Protein AF-A0A9J6P9X3-F1 (afdb_monomer_lite)

Structure (mmCIF, N/CA/C/O backbone):
data_AF-A0A9J6P9X3-F1
#
_entry.id   AF-A0A9J6P9X3-F1
#
loop_
_atom_site.group_PDB
_atom_site.id
_atom_site.type_symbol
_atom_site.label_atom_id
_atom_site.label_alt_id
_atom_site.label_comp_id
_atom_site.label_asym_id
_atom_site.label_entity_id
_atom_site.label_seq_id
_atom_site.pdbx_PDB_ins_code
_atom_site.Cartn_x
_atom_site.Cartn_y
_atom_site.Cartn_z
_atom_site.occupancy
_atom_site.B_iso_or_equiv
_atom_site.auth_seq_id
_atom_site.auth_comp_id
_atom_site.auth_asym_id
_atom_site.auth_atom_id
_atom_site.pdbx_PDB_model_num
ATOM 1 N N . MET A 1 1 ? -24.976 -20.777 45.064 1.00 44.81 1 MET A N 1
ATOM 2 C CA . MET A 1 1 ? -25.462 -20.237 43.778 1.00 44.81 1 MET A CA 1
ATOM 3 C C . MET A 1 1 ? -25.032 -18.783 43.701 1.00 44.81 1 MET A C 1
ATOM 5 O O . MET A 1 1 ? -25.637 -17.939 44.344 1.00 44.81 1 MET A O 1
ATOM 9 N N . THR A 1 2 ? -23.909 -18.520 43.042 1.00 40.81 2 THR A N 1
ATOM 10 C CA . THR A 1 2 ? -23.343 -17.180 42.852 1.00 40.81 2 THR A CA 1
ATOM 11 C C . THR A 1 2 ? -24.065 -16.507 41.691 1.00 40.81 2 THR A C 1
ATOM 13 O O . THR A 1 2 ? -24.035 -16.995 40.565 1.00 40.81 2 THR A O 1
ATOM 16 N N . THR A 1 3 ? -24.764 -15.415 41.978 1.00 36.44 3 THR A N 1
ATOM 17 C CA . THR A 1 3 ? -25.382 -14.550 40.972 1.00 36.44 3 THR A CA 1
ATOM 18 C C . THR A 1 3 ? -24.292 -13.935 40.086 1.00 36.44 3 THR A C 1
ATOM 20 O O . THR A 1 3 ? -23.319 -13.396 40.622 1.00 36.44 3 THR A O 1
ATOM 23 N N . PRO A 1 4 ? -24.405 -14.002 38.746 1.00 43.16 4 PRO A N 1
ATOM 24 C CA . PRO A 1 4 ? -23.465 -13.321 37.867 1.00 43.16 4 PRO A CA 1
ATOM 25 C C . PRO A 1 4 ? -23.621 -11.808 38.050 1.00 43.16 4 PRO A C 1
ATOM 27 O O . PRO A 1 4 ? -24.697 -11.248 37.839 1.00 43.16 4 PRO A O 1
ATOM 30 N N . GLN A 1 5 ? -22.541 -11.161 38.487 1.00 33.22 5 GLN A N 1
ATOM 31 C CA . GLN A 1 5 ? -22.435 -9.707 38.557 1.00 33.22 5 GLN A CA 1
ATOM 32 C C . GLN A 1 5 ? -22.604 -9.123 37.142 1.00 33.22 5 GLN A C 1
ATOM 34 O O . GLN A 1 5 ? -21.926 -9.584 36.219 1.00 33.22 5 GLN A O 1
ATOM 39 N N . PRO A 1 6 ? -23.495 -8.137 36.938 1.00 37.97 6 PRO A N 1
ATOM 40 C CA . PRO A 1 6 ? -23.621 -7.464 35.656 1.00 37.97 6 PRO A CA 1
ATOM 41 C C . PRO A 1 6 ? -22.321 -6.714 35.348 1.00 37.97 6 PRO A C 1
ATOM 43 O O . PRO A 1 6 ? -21.825 -5.950 36.174 1.00 37.97 6 PRO A O 1
ATOM 46 N N . PHE A 1 7 ? -21.771 -6.938 34.153 1.00 36.31 7 PHE A N 1
ATOM 47 C CA . PHE A 1 7 ? -20.640 -6.169 33.639 1.00 36.31 7 PHE A CA 1
ATOM 48 C C . PHE A 1 7 ? -20.965 -4.669 33.733 1.00 36.31 7 PHE A C 1
ATOM 50 O O . PHE A 1 7 ? -21.983 -4.243 33.176 1.00 36.31 7 PHE A O 1
ATOM 57 N N . PRO A 1 8 ? -20.135 -3.851 34.404 1.00 39.75 8 PRO A N 1
ATOM 58 C CA . PRO A 1 8 ? -20.327 -2.415 34.405 1.00 39.75 8 PRO A CA 1
ATOM 59 C C . PRO A 1 8 ? -20.019 -1.901 32.996 1.00 39.75 8 PRO A C 1
ATOM 61 O O . PRO A 1 8 ? -18.866 -1.739 32.604 1.00 39.75 8 PRO A O 1
ATOM 64 N N . LEU A 1 9 ? -21.067 -1.655 32.209 1.00 36.31 9 LEU A N 1
ATOM 65 C CA . LEU A 1 9 ? -20.975 -0.820 31.018 1.00 36.31 9 LEU A CA 1
ATOM 66 C C . LEU A 1 9 ? -20.602 0.583 31.500 1.00 36.31 9 LEU A C 1
ATOM 68 O O . LEU A 1 9 ? -21.465 1.334 31.955 1.00 36.31 9 LEU A O 1
ATOM 72 N N . HIS A 1 10 ? -19.313 0.922 31.442 1.00 39.28 10 HIS A N 1
ATOM 73 C CA . HIS A 1 10 ? -18.841 2.279 31.683 1.00 39.28 10 HIS A CA 1
ATOM 74 C C . HIS A 1 10 ? -19.560 3.232 30.719 1.00 39.28 10 HIS A C 1
ATOM 76 O O . HIS A 1 10 ? -19.257 3.321 29.528 1.00 39.28 10 HIS A O 1
ATOM 82 N N . ALA A 1 11 ? -20.549 3.943 31.258 1.00 38.78 11 ALA A N 1
ATOM 83 C CA . ALA A 1 11 ? -21.233 5.053 30.622 1.00 38.78 11 ALA A CA 1
ATOM 84 C C . ALA A 1 11 ? -20.266 6.244 30.543 1.00 38.78 11 ALA A C 1
ATOM 86 O O . ALA A 1 11 ? -20.296 7.147 31.370 1.00 38.78 11 ALA A O 1
ATOM 87 N N . GLY A 1 12 ? -19.358 6.197 29.571 1.00 37.28 12 GLY A N 1
ATOM 88 C CA . GLY A 1 12 ? -18.387 7.261 29.316 1.00 37.28 12 GLY A CA 1
ATOM 89 C C . GLY A 1 12 ? -17.827 7.261 27.896 1.00 37.28 12 GLY A C 1
ATOM 90 O O . GLY A 1 12 ? -16.878 7.984 27.623 1.00 37.28 12 GLY A O 1
ATOM 91 N N . VAL A 1 13 ? -18.388 6.461 26.981 1.00 42.91 13 VAL A N 1
ATOM 92 C CA . VAL A 1 13 ? -18.065 6.586 25.556 1.00 42.91 13 VAL A CA 1
ATOM 93 C C . VAL A 1 13 ? -18.882 7.750 25.018 1.00 42.91 1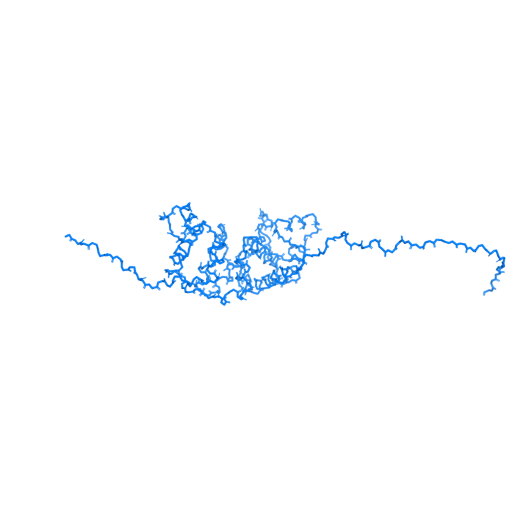3 VAL A C 1
ATOM 95 O O . VAL A 1 13 ? -20.076 7.617 24.734 1.00 42.91 13 VAL A O 1
ATOM 98 N N . ASP A 1 14 ? -18.233 8.906 24.989 1.00 40.81 14 ASP A N 1
ATOM 99 C CA . ASP A 1 14 ? -18.739 10.137 24.409 1.00 40.81 14 ASP A CA 1
ATOM 100 C C . ASP A 1 14 ? -19.323 9.847 23.016 1.00 40.81 14 ASP A C 1
ATOM 102 O O . ASP A 1 14 ? -18.678 9.245 22.154 1.00 40.81 14 ASP A O 1
ATOM 106 N N . ARG A 1 15 ? -20.605 10.170 22.818 1.00 42.34 15 ARG A N 1
ATOM 107 C CA . ARG A 1 15 ? -21.403 9.681 21.674 1.00 42.34 15 ARG A CA 1
ATOM 108 C C . ARG A 1 15 ? -21.086 10.410 20.360 1.00 42.34 15 ARG A C 1
ATOM 110 O O . ARG A 1 15 ? -21.746 10.142 19.358 1.00 42.34 15 ARG A O 1
ATOM 117 N N . SER A 1 16 ? -20.094 11.300 20.359 1.00 42.22 16 SER A N 1
ATOM 118 C CA . SER A 1 16 ? -19.783 12.222 19.260 1.00 42.22 16 SER A CA 1
ATOM 119 C C . SER A 1 16 ? -18.312 12.265 18.825 1.00 42.22 16 SER A C 1
ATOM 121 O O . SER A 1 16 ? -18.007 13.011 17.904 1.00 42.22 16 SER A O 1
ATOM 123 N N . SER A 1 17 ? -17.397 11.492 19.418 1.00 49.47 17 SER A N 1
ATOM 124 C CA . SER A 1 17 ? -15.944 11.663 19.202 1.00 49.47 17 SER A CA 1
ATOM 125 C C . SER A 1 17 ? -15.291 10.602 18.307 1.00 49.47 17 SER A C 1
ATOM 127 O O . SER A 1 17 ? -14.151 10.198 18.530 1.00 49.47 17 SER A O 1
ATOM 129 N N . GLY A 1 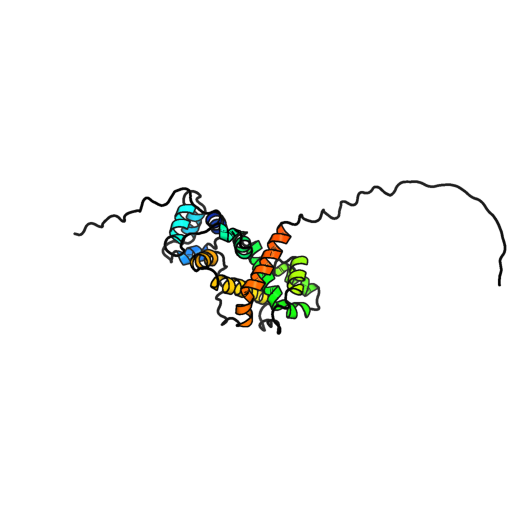18 ? -15.993 10.141 17.269 1.00 58.31 18 GLY A N 1
ATOM 130 C CA . GLY A 1 18 ? -15.299 9.458 16.178 1.00 58.31 18 GLY A CA 1
ATOM 131 C C . GLY A 1 18 ? -14.409 10.477 15.475 1.00 58.31 18 GLY A C 1
ATOM 132 O O . GLY A 1 18 ? -14.932 11.431 14.904 1.00 58.31 18 GLY A O 1
ATOM 133 N N . THR A 1 19 ? -13.090 10.305 15.551 1.00 72.44 19 THR A N 1
ATOM 134 C CA . THR A 1 19 ? -12.151 11.143 14.791 1.00 72.44 19 THR A CA 1
ATOM 135 C C . THR A 1 19 ? -12.453 11.018 13.292 1.00 72.44 19 THR A C 1
ATOM 137 O O . THR A 1 19 ? -12.980 9.990 12.847 1.00 72.44 19 THR A O 1
ATOM 140 N N . GLU A 1 20 ? -12.138 12.037 12.488 1.00 80.69 20 GLU A N 1
ATOM 141 C CA . GLU A 1 20 ? -12.264 11.933 11.024 1.00 80.69 20 GLU A CA 1
ATOM 142 C C . GLU A 1 20 ? -11.464 10.728 10.510 1.00 80.69 20 GLU A C 1
ATOM 144 O O . GLU A 1 20 ? -11.918 9.976 9.640 1.00 80.69 20 GLU A O 1
ATOM 149 N N . PHE A 1 21 ? -10.317 10.477 11.145 1.00 81.75 21 PHE A N 1
ATOM 150 C CA . PHE A 1 21 ? -9.513 9.285 10.932 1.00 81.75 21 PHE A CA 1
ATOM 151 C C . PHE A 1 21 ? -10.316 7.983 11.085 1.00 81.75 21 PHE A C 1
ATOM 153 O O . PHE A 1 21 ? -10.262 7.128 10.200 1.00 81.75 21 PHE A O 1
ATOM 160 N N . ASP A 1 22 ? -11.075 7.817 12.173 1.00 79.25 22 ASP A N 1
ATOM 161 C CA . ASP A 1 22 ? -11.861 6.601 12.420 1.00 79.25 22 ASP A CA 1
ATOM 162 C C . ASP A 1 22 ? -12.959 6.403 11.373 1.00 79.25 22 ASP A C 1
ATOM 164 O O . ASP A 1 22 ? -13.222 5.271 10.956 1.00 79.25 22 ASP A O 1
ATOM 168 N N . MET A 1 23 ? -13.581 7.497 10.928 1.00 79.12 23 MET A N 1
ATOM 169 C CA . MET A 1 23 ? -14.616 7.454 9.896 1.00 79.12 23 MET A CA 1
ATOM 170 C C . MET A 1 23 ? -14.040 7.027 8.542 1.00 79.12 23 MET A C 1
ATOM 172 O O . MET A 1 23 ? -14.551 6.080 7.942 1.00 79.12 23 MET A O 1
ATOM 176 N N . ARG A 1 24 ? -12.932 7.642 8.103 1.00 81.56 24 ARG A N 1
ATOM 177 C CA . ARG A 1 24 ? -12.249 7.265 6.850 1.00 81.56 24 ARG A CA 1
ATOM 178 C C . ARG A 1 24 ? -11.671 5.854 6.909 1.00 81.56 24 ARG A C 1
ATOM 180 O O . ARG A 1 24 ? -11.715 5.105 5.933 1.00 81.56 24 ARG A O 1
ATOM 187 N N . LEU A 1 25 ? -11.158 5.453 8.070 1.00 82.12 25 LEU A N 1
ATOM 188 C CA . LEU A 1 25 ? -10.699 4.089 8.291 1.00 82.12 25 LEU A CA 1
ATOM 189 C C . LEU A 1 25 ? -11.842 3.097 8.092 1.00 82.12 25 LEU A C 1
ATOM 191 O O . LEU A 1 25 ? -11.673 2.155 7.326 1.00 82.12 25 LEU A O 1
ATOM 195 N N . ALA A 1 26 ? -13.011 3.342 8.691 1.00 79.06 26 ALA A N 1
ATOM 196 C CA . ALA A 1 26 ? -14.186 2.473 8.593 1.00 79.06 26 ALA A CA 1
ATOM 197 C C . ALA A 1 26 ? -14.647 2.192 7.160 1.00 79.06 26 ALA A C 1
ATOM 199 O O . ALA A 1 26 ? -15.091 1.087 6.852 1.00 79.06 26 ALA A O 1
ATOM 200 N N . GLU A 1 27 ? -14.567 3.201 6.296 1.00 81.12 27 GLU A N 1
ATOM 201 C CA . GLU A 1 27 ? -14.965 3.112 4.888 1.00 81.12 27 GLU A CA 1
ATOM 202 C C . GLU A 1 27 ? -13.995 2.284 4.054 1.00 81.12 27 GLU A C 1
ATOM 204 O O . GLU A 1 27 ? -14.335 1.817 2.968 1.00 81.12 27 GLU A O 1
ATOM 209 N N . THR A 1 28 ? -12.790 2.085 4.574 1.00 79.44 28 THR A N 1
ATOM 210 C CA . THR A 1 28 ? -11.682 1.521 3.824 1.00 79.44 28 THR A CA 1
ATOM 211 C C . THR A 1 28 ? -11.122 0.234 4.425 1.00 79.44 28 THR A C 1
ATOM 213 O O . THR A 1 28 ? -10.141 -0.299 3.889 1.00 79.44 28 THR A O 1
ATOM 216 N N . LEU A 1 29 ? -11.763 -0.274 5.484 1.00 80.62 29 LEU A N 1
ATOM 217 C CA . LEU A 1 29 ? -11.438 -1.532 6.150 1.00 80.62 29 LEU A CA 1
ATOM 218 C C . LEU A 1 29 ? -11.535 -2.722 5.195 1.00 80.62 29 LEU A C 1
ATOM 220 O O . LEU A 1 29 ? -12.501 -2.868 4.443 1.00 80.62 29 LEU A O 1
ATOM 224 N N . ASP A 1 30 ? -10.567 -3.625 5.309 1.00 77.69 30 ASP A N 1
ATOM 225 C CA . ASP A 1 30 ? -10.685 -4.970 4.770 1.00 77.69 30 ASP A CA 1
ATOM 226 C C . ASP A 1 30 ? -11.544 -5.814 5.724 1.00 77.69 30 ASP A C 1
ATOM 228 O O . ASP A 1 30 ? -11.155 -6.116 6.857 1.00 77.69 30 ASP A O 1
ATOM 232 N N . LEU A 1 31 ? -12.743 -6.184 5.271 1.00 76.06 31 LEU A N 1
ATOM 233 C CA . LEU A 1 31 ? -13.706 -6.947 6.062 1.00 76.06 31 LEU A CA 1
ATOM 234 C C . LEU A 1 31 ? -13.128 -8.280 6.557 1.00 76.06 31 LEU A C 1
ATOM 236 O O . LEU A 1 31 ? -13.448 -8.703 7.671 1.00 76.06 31 LEU A O 1
ATOM 240 N N . ALA A 1 32 ? -12.279 -8.928 5.760 1.00 74.06 32 ALA A N 1
ATOM 241 C CA . ALA A 1 32 ? -11.686 -10.205 6.128 1.00 74.06 32 ALA A CA 1
ATOM 242 C C . ALA A 1 32 ? -10.719 -10.028 7.316 1.00 74.06 32 ALA A C 1
ATOM 244 O O . ALA A 1 32 ? -10.825 -10.734 8.322 1.00 74.06 32 ALA A O 1
ATOM 245 N N . ARG A 1 33 ? -9.921 -8.948 7.306 1.00 74.25 33 ARG A N 1
ATOM 246 C CA . ARG A 1 33 ? -9.060 -8.549 8.435 1.00 74.25 33 ARG A CA 1
ATOM 247 C C . ARG A 1 33 ? -9.841 -8.149 9.674 1.00 74.25 33 ARG A C 1
ATOM 249 O O . ARG A 1 33 ? -9.444 -8.521 10.776 1.00 74.25 33 ARG A O 1
ATOM 256 N N . VAL A 1 34 ? -10.934 -7.404 9.521 1.00 75.62 34 VAL A N 1
ATOM 257 C CA . VAL A 1 34 ? -11.786 -7.035 10.663 1.00 75.62 34 VAL A CA 1
ATOM 258 C C . VAL A 1 34 ? -12.390 -8.284 11.299 1.00 75.62 34 VAL A C 1
ATOM 260 O O . VAL A 1 34 ? -12.375 -8.423 12.521 1.00 75.62 34 VAL A O 1
ATOM 263 N N . THR A 1 35 ? -12.865 -9.218 10.475 1.00 74.00 35 THR A N 1
ATOM 264 C CA . THR A 1 35 ? -13.419 -10.496 10.938 1.00 74.00 35 THR A CA 1
ATOM 265 C C . THR A 1 35 ? -12.350 -11.325 11.653 1.00 74.00 35 THR A C 1
ATOM 267 O O . THR A 1 35 ? -12.591 -11.816 12.752 1.00 74.00 35 THR A O 1
ATOM 270 N N . ALA A 1 36 ? -11.136 -11.403 11.099 1.00 72.94 36 ALA A N 1
ATOM 271 C CA . ALA A 1 36 ? -10.007 -12.064 11.749 1.00 72.94 36 ALA A CA 1
ATOM 272 C C . ALA A 1 36 ? -9.615 -11.390 13.080 1.00 72.94 36 ALA A C 1
ATOM 274 O O . ALA A 1 36 ? -9.321 -12.075 14.060 1.00 72.94 36 ALA A O 1
ATOM 275 N N . ALA A 1 37 ? -9.640 -10.054 13.146 1.00 70.56 37 ALA A N 1
ATOM 276 C CA . ALA A 1 37 ? -9.288 -9.288 14.343 1.00 70.56 37 ALA A CA 1
ATOM 277 C C . ALA A 1 37 ? -10.297 -9.462 15.491 1.00 70.56 37 ALA A C 1
ATOM 279 O O . ALA A 1 37 ? -9.896 -9.472 16.657 1.00 70.56 37 ALA A O 1
ATOM 280 N N . LEU A 1 38 ? -11.583 -9.634 15.167 1.00 70.44 38 LEU A N 1
ATOM 281 C CA . LEU A 1 38 ? -12.652 -9.917 16.130 1.00 70.44 38 LEU A CA 1
ATOM 282 C C . LEU A 1 38 ? -12.615 -11.362 16.664 1.00 70.44 38 LEU A C 1
ATOM 284 O O . LEU A 1 38 ? -13.364 -11.698 17.582 1.00 70.44 38 LEU A O 1
ATOM 288 N N . GLY A 1 39 ? -11.726 -12.205 16.124 1.00 63.47 39 GLY A N 1
ATOM 289 C CA . GLY A 1 39 ? -11.721 -13.641 16.369 1.00 63.47 39 GLY A CA 1
ATOM 290 C C . GLY A 1 39 ? -12.942 -14.300 15.729 1.00 63.47 39 GLY A C 1
ATOM 291 O O . GLY A 1 39 ? -13.931 -13.646 15.410 1.00 63.47 39 GLY A O 1
ATOM 292 N N . SER A 1 40 ? -12.920 -15.619 15.563 1.00 63.06 40 SER A N 1
ATOM 293 C CA . SER A 1 40 ? -14.000 -16.427 14.963 1.00 63.06 40 SER A CA 1
ATOM 294 C C . SER A 1 40 ? -15.361 -16.364 15.693 1.00 63.06 40 SER A C 1
ATOM 296 O O . SER A 1 40 ? -16.230 -17.199 15.463 1.00 63.06 40 SER A O 1
ATOM 298 N N . HIS A 1 41 ? -15.548 -15.411 16.604 1.00 66.19 41 HIS A N 1
ATOM 299 C CA . HIS A 1 41 ? -16.741 -15.191 17.409 1.00 66.19 41 HIS A CA 1
ATOM 300 C C . HIS A 1 41 ? -17.897 -14.561 16.626 1.00 66.19 41 HIS A C 1
ATOM 302 O O . HIS A 1 41 ? -19.045 -14.694 17.046 1.00 66.19 41 HIS A O 1
ATOM 308 N N . LEU A 1 42 ? -17.623 -13.892 15.501 1.00 71.81 42 LEU A N 1
ATOM 309 C CA . LEU A 1 42 ? -18.649 -13.302 14.643 1.00 71.81 42 LEU A CA 1
ATOM 310 C C . LEU A 1 42 ? -18.452 -13.731 13.182 1.00 71.81 42 LEU A C 1
ATOM 312 O O . LEU A 1 42 ? -17.348 -13.589 12.655 1.00 71.81 42 LEU A O 1
ATOM 316 N N . PRO A 1 43 ? -19.509 -14.205 12.492 1.00 77.81 43 PRO A N 1
ATOM 317 C CA . PRO A 1 43 ? -19.461 -14.415 11.050 1.00 77.81 43 PRO A CA 1
ATOM 318 C C . PRO A 1 43 ? -19.156 -13.098 10.325 1.00 77.81 43 PRO A C 1
ATOM 320 O O . PRO A 1 43 ? -19.704 -12.052 10.683 1.00 77.81 43 PRO A O 1
ATOM 323 N N . GLY A 1 44 ? -18.346 -13.145 9.264 1.00 75.50 44 GLY A N 1
ATOM 324 C CA . GLY A 1 44 ? -17.986 -11.947 8.491 1.00 75.50 44 GLY A CA 1
ATOM 325 C C . GLY A 1 44 ? -19.198 -11.194 7.927 1.00 75.50 44 GLY A C 1
ATOM 326 O O . GLY A 1 44 ? -19.185 -9.969 7.841 1.00 75.50 44 GLY A O 1
ATOM 327 N N . GLU A 1 45 ? -20.296 -11.897 7.638 1.00 80.88 45 GLU A N 1
ATOM 328 C CA . GLU A 1 45 ? -21.568 -11.295 7.218 1.00 80.88 45 GLU A CA 1
ATOM 329 C C . GLU A 1 45 ? -22.189 -10.399 8.299 1.00 80.88 45 GLU A C 1
ATOM 331 O O . GLU A 1 45 ? -22.706 -9.322 7.996 1.00 80.88 45 GLU A O 1
ATOM 336 N N . VAL A 1 46 ? -22.090 -10.807 9.569 1.00 80.88 46 VAL A N 1
ATOM 337 C CA . VAL A 1 46 ? -22.577 -10.026 10.713 1.00 80.88 46 VAL A CA 1
ATOM 338 C C . VAL A 1 46 ? -21.694 -8.800 10.913 1.00 80.88 46 VAL A C 1
ATOM 340 O O . VAL A 1 46 ? -22.209 -7.697 11.076 1.00 80.88 46 VAL A O 1
ATOM 343 N N . VAL A 1 47 ? -20.371 -8.961 10.820 1.00 78.88 47 VAL A N 1
ATOM 344 C CA . VAL A 1 47 ? -19.420 -7.838 10.875 1.00 78.88 47 VAL A CA 1
ATOM 345 C C . VAL A 1 47 ? -19.716 -6.829 9.762 1.00 78.88 47 VAL A C 1
ATOM 347 O O . VAL A 1 47 ? -19.811 -5.629 10.020 1.00 78.88 47 VAL A O 1
ATOM 350 N N . ALA A 1 48 ? -19.956 -7.306 8.539 1.00 78.50 48 ALA A N 1
ATOM 351 C CA . ALA A 1 48 ? -20.319 -6.457 7.412 1.00 78.50 48 ALA A CA 1
ATOM 352 C C . ALA A 1 48 ? -21.639 -5.717 7.658 1.00 78.50 48 ALA A C 1
ATOM 354 O O . ALA A 1 48 ? -21.731 -4.518 7.401 1.00 78.50 48 ALA A O 1
ATOM 355 N N . ALA A 1 49 ? -22.657 -6.409 8.179 1.00 81.56 49 ALA A N 1
ATOM 356 C CA . ALA A 1 49 ? -23.946 -5.805 8.504 1.00 81.56 49 ALA A CA 1
ATOM 357 C C . ALA A 1 49 ? -23.814 -4.714 9.583 1.00 81.56 49 ALA A C 1
ATOM 359 O O . ALA A 1 49 ? -24.398 -3.635 9.446 1.00 81.56 49 ALA A O 1
ATOM 360 N N . LEU A 1 50 ? -22.996 -4.954 10.612 1.00 82.06 50 LEU A N 1
ATOM 361 C CA . LEU A 1 50 ? -22.707 -3.980 11.666 1.00 82.06 50 LEU A CA 1
ATOM 362 C C . LEU A 1 50 ? -21.982 -2.742 11.118 1.00 82.06 50 LEU A C 1
ATOM 364 O O . LEU A 1 50 ? -22.379 -1.620 11.428 1.00 82.06 50 LEU A O 1
ATOM 368 N N . LEU A 1 51 ? -20.979 -2.933 10.253 1.00 79.56 51 LEU A N 1
ATOM 369 C CA . LEU A 1 51 ? -20.224 -1.839 9.631 1.00 79.56 51 LEU A CA 1
ATOM 370 C C . LEU A 1 51 ? -21.031 -1.050 8.588 1.00 79.56 51 LEU A C 1
ATOM 372 O O . LEU A 1 51 ? -20.729 0.121 8.350 1.00 79.56 51 LEU A O 1
ATOM 376 N N . ARG A 1 52 ? -22.052 -1.649 7.962 1.00 81.94 52 ARG A N 1
ATOM 377 C CA . ARG A 1 52 ? -22.973 -0.942 7.051 1.00 81.94 52 ARG A CA 1
ATOM 378 C C . ARG A 1 52 ? -24.024 -0.119 7.793 1.00 81.94 52 ARG A C 1
ATOM 380 O O . ARG A 1 52 ? -24.528 0.846 7.231 1.00 81.94 52 ARG A O 1
ATOM 387 N N . SER A 1 53 ? -24.364 -0.483 9.030 1.00 81.62 53 SER A N 1
ATOM 388 C CA . SER A 1 53 ? -25.338 0.251 9.840 1.00 81.62 53 SER A CA 1
ATOM 389 C C . SER A 1 53 ? -24.701 1.510 10.439 1.00 81.62 53 SER A C 1
ATOM 391 O O . SER A 1 53 ? -23.858 1.384 11.325 1.00 81.62 53 SER A O 1
ATOM 393 N N . PRO A 1 54 ? -25.121 2.734 10.062 1.00 75.50 54 PRO A N 1
ATOM 394 C CA . PRO A 1 54 ? -24.507 3.966 10.571 1.00 75.50 54 PRO A CA 1
ATOM 395 C C . PRO A 1 54 ? -24.591 4.088 12.098 1.00 75.50 54 PRO A C 1
ATOM 397 O O . PRO A 1 54 ? -23.677 4.588 12.745 1.00 75.50 54 PRO A O 1
ATOM 400 N N . ARG A 1 55 ? -25.677 3.569 12.690 1.00 77.44 55 ARG A N 1
ATOM 401 C CA . ARG A 1 55 ? -25.907 3.581 14.144 1.00 77.44 55 ARG A CA 1
ATOM 402 C C . ARG A 1 55 ? -24.974 2.642 14.906 1.00 77.44 55 ARG A C 1
ATOM 404 O O . ARG A 1 55 ? -24.701 2.882 16.081 1.00 77.44 55 ARG A O 1
ATOM 411 N N . LEU A 1 56 ? -24.550 1.547 14.273 1.00 80.31 56 LEU A N 1
ATOM 412 C CA . LEU A 1 56 ? -23.732 0.513 14.909 1.00 80.31 56 LEU A CA 1
ATOM 413 C C . LEU A 1 56 ? -22.259 0.637 14.531 1.00 80.31 56 LEU A C 1
ATOM 415 O O . LEU A 1 56 ? -21.424 0.314 15.366 1.00 80.31 56 LEU A O 1
ATOM 419 N N . ARG A 1 57 ? -21.942 1.198 13.357 1.00 79.06 57 ARG A N 1
ATOM 420 C CA . ARG A 1 57 ? -20.582 1.411 12.849 1.00 79.06 57 ARG A CA 1
ATOM 421 C C . ARG A 1 57 ? -19.671 2.018 13.912 1.00 79.06 57 ARG A C 1
ATOM 423 O O . ARG A 1 57 ? -18.688 1.388 14.278 1.00 79.06 57 ARG A O 1
ATOM 430 N N . THR A 1 58 ? -20.020 3.175 14.476 1.00 73.62 58 THR A N 1
ATOM 431 C CA . THR A 1 58 ? -19.183 3.844 15.489 1.00 73.62 58 THR A CA 1
ATOM 432 C C . THR A 1 58 ? -18.950 2.974 16.723 1.00 73.62 58 THR A C 1
ATOM 434 O O . THR A 1 58 ? -17.839 2.930 17.238 1.00 73.62 58 THR A O 1
ATOM 437 N N . ARG A 1 59 ? -19.965 2.226 17.178 1.00 77.19 59 ARG A N 1
ATOM 438 C CA . ARG A 1 59 ? -19.832 1.318 18.331 1.00 77.19 59 ARG A CA 1
ATOM 439 C C . ARG A 1 59 ? -18.971 0.105 18.006 1.00 77.19 59 ARG A C 1
ATOM 441 O O . ARG A 1 59 ? -18.147 -0.282 18.821 1.00 77.19 59 ARG A O 1
ATOM 448 N N . THR A 1 60 ? -19.146 -0.483 16.827 1.00 77.25 60 THR A N 1
ATOM 449 C CA . THR A 1 60 ? -18.344 -1.617 16.361 1.00 77.25 60 THR A CA 1
ATOM 450 C C . THR A 1 60 ? -16.878 -1.220 16.225 1.00 77.25 60 THR A C 1
ATOM 452 O O . THR A 1 60 ? -16.012 -1.939 16.708 1.00 77.25 60 THR A O 1
ATOM 455 N N . LEU A 1 61 ? -16.595 -0.049 15.652 1.00 76.06 61 LEU A N 1
ATOM 456 C CA . LEU A 1 61 ? -15.240 0.497 15.575 1.00 76.06 61 LEU A CA 1
ATOM 457 C C . LEU A 1 61 ? -14.676 0.805 16.961 1.00 76.06 61 LEU A C 1
ATOM 459 O O . LEU A 1 61 ? -13.542 0.436 17.239 1.00 76.06 61 LEU A O 1
ATOM 463 N N . ALA A 1 62 ? -15.466 1.422 17.846 1.00 74.00 62 ALA A N 1
ATOM 464 C CA . ALA A 1 62 ? -15.041 1.681 19.217 1.00 74.00 62 ALA A CA 1
ATOM 465 C C . ALA A 1 62 ? -14.652 0.378 19.924 1.00 74.00 62 ALA A C 1
ATOM 467 O O . ALA A 1 62 ? -13.581 0.327 20.506 1.00 74.00 62 ALA A O 1
ATOM 468 N N . LEU A 1 63 ? -15.433 -0.696 19.786 1.00 74.31 63 LEU A N 1
ATOM 469 C CA . LEU A 1 63 ? -15.091 -2.009 20.345 1.00 74.31 63 LEU A CA 1
ATOM 470 C C . LEU A 1 63 ? -13.806 -2.596 19.739 1.00 74.31 63 LEU A C 1
ATOM 472 O O . LEU A 1 63 ? -12.973 -3.127 20.466 1.00 74.31 63 LEU A O 1
ATOM 476 N N . ILE A 1 64 ? -13.615 -2.473 18.421 1.00 74.50 64 ILE A N 1
ATOM 477 C CA . ILE A 1 64 ? -12.395 -2.943 17.743 1.00 74.50 64 ILE A CA 1
ATOM 478 C C . ILE A 1 64 ? -11.161 -2.160 18.225 1.00 74.50 64 ILE A C 1
ATOM 480 O O . ILE A 1 64 ? -10.086 -2.738 18.403 1.00 74.50 64 ILE A O 1
ATOM 484 N N . PHE A 1 65 ? -11.296 -0.846 18.422 1.00 73.25 65 PHE A N 1
ATOM 485 C CA . PHE A 1 65 ? -10.171 0.051 18.680 1.00 73.25 65 PHE A CA 1
ATOM 486 C C . PHE A 1 65 ? -9.878 0.305 20.167 1.00 73.25 65 PHE A C 1
ATOM 488 O O . PHE A 1 65 ? -8.705 0.475 20.511 1.00 73.25 65 PHE A O 1
ATOM 495 N N . GLN A 1 66 ? -10.891 0.307 21.044 1.00 67.62 66 GLN A N 1
ATOM 496 C CA . GLN A 1 66 ? -10.757 0.611 22.478 1.00 67.62 66 GLN A CA 1
ATOM 497 C C . GLN A 1 66 ? -9.858 -0.392 23.196 1.00 67.62 66 GLN A C 1
ATOM 499 O O . GLN A 1 66 ? -8.977 0.024 23.943 1.00 67.62 66 GLN A O 1
ATOM 504 N N . ASP A 1 67 ? -10.022 -1.688 22.929 1.00 59.38 67 ASP A N 1
ATOM 505 C CA . ASP A 1 67 ? -9.314 -2.720 23.694 1.00 59.38 67 ASP A CA 1
ATOM 506 C C . ASP A 1 67 ? -7.864 -2.937 23.242 1.00 59.38 67 ASP A C 1
ATOM 508 O O . ASP A 1 67 ? -7.074 -3.536 23.973 1.00 59.38 67 ASP A O 1
ATOM 512 N N . ARG A 1 68 ? -7.483 -2.494 22.032 1.00 59.47 68 ARG A N 1
ATOM 513 C CA . ARG A 1 68 ? -6.205 -2.918 21.423 1.00 59.47 68 ARG A CA 1
ATOM 514 C C . ARG A 1 68 ? -5.343 -1.824 20.804 1.00 59.47 68 ARG A C 1
ATOM 516 O O . ARG A 1 68 ? -4.174 -2.097 20.538 1.00 59.47 68 ARG A O 1
ATOM 523 N N . MET A 1 69 ? -5.867 -0.622 20.537 1.00 67.00 69 MET A N 1
ATOM 524 C CA . MET A 1 69 ? -5.195 0.309 19.612 1.00 67.00 69 MET A CA 1
ATOM 525 C C . MET A 1 69 ? -5.050 1.762 20.092 1.00 67.00 69 MET A C 1
ATOM 527 O O . MET A 1 69 ? -4.462 2.567 19.373 1.00 67.00 69 MET A O 1
ATOM 531 N N . GLY A 1 70 ? -5.506 2.110 21.300 1.00 64.00 70 GLY A N 1
ATOM 532 C CA . GLY A 1 70 ? -5.366 3.468 21.851 1.00 64.00 70 GLY A CA 1
ATOM 533 C C . GLY A 1 70 ? -6.130 4.551 21.060 1.00 64.00 70 GLY A C 1
ATOM 534 O O . GLY A 1 70 ? -6.781 4.249 20.053 1.00 64.00 70 GLY A O 1
ATOM 535 N N . PRO A 1 71 ? -6.102 5.822 21.506 1.00 65.94 71 PRO A N 1
ATOM 536 C CA . PRO A 1 71 ? -6.831 6.904 20.844 1.00 65.94 71 PRO A CA 1
ATOM 537 C C . PRO A 1 71 ? -6.256 7.214 19.453 1.00 65.94 71 PRO A C 1
ATOM 539 O O . PRO A 1 71 ? -5.039 7.207 19.255 1.00 65.94 71 PRO A O 1
ATOM 542 N N . ALA A 1 72 ? -7.136 7.478 18.484 1.00 69.50 72 ALA A N 1
ATOM 543 C CA . ALA A 1 72 ? -6.752 8.041 17.192 1.00 69.50 72 ALA A CA 1
ATOM 544 C C . ALA A 1 72 ? -6.509 9.554 17.327 1.00 69.50 72 ALA A C 1
ATOM 546 O O . ALA A 1 72 ? -7.057 10.199 18.218 1.00 69.50 72 ALA A O 1
ATOM 547 N N . SER A 1 73 ? -5.680 10.111 16.444 1.00 79.44 73 SER A N 1
ATOM 548 C CA . SER A 1 73 ? -5.491 11.558 16.307 1.00 79.44 73 SER A CA 1
ATOM 549 C C . SER A 1 73 ? -5.676 11.942 14.846 1.00 79.44 73 SER A C 1
ATOM 551 O O . SER A 1 73 ? -5.076 11.314 13.969 1.00 79.44 73 SER A O 1
ATOM 553 N N . ASP A 1 74 ? -6.454 12.993 14.595 1.00 82.25 74 ASP A N 1
ATOM 554 C CA . ASP A 1 74 ? -6.629 13.556 13.253 1.00 82.25 74 ASP A CA 1
ATOM 555 C C . ASP A 1 74 ? -5.329 14.162 12.704 1.00 82.25 74 ASP A C 1
ATOM 557 O O . ASP A 1 74 ? -5.175 14.300 11.492 1.00 82.25 74 ASP A O 1
ATOM 561 N N . ASP A 1 75 ? -4.323 14.421 13.550 1.00 84.25 75 ASP A N 1
ATOM 562 C CA . ASP A 1 75 ? -2.992 14.820 13.078 1.00 84.25 75 ASP A CA 1
ATOM 563 C C . ASP A 1 75 ? -2.353 13.765 12.168 1.00 84.25 75 ASP A C 1
ATOM 565 O O . ASP A 1 75 ? -1.550 14.108 11.299 1.00 84.25 75 ASP A O 1
ATOM 569 N N . TRP A 1 76 ? -2.737 12.490 12.297 1.00 85.06 76 TRP A N 1
ATOM 570 C CA . TRP A 1 76 ? -2.259 11.447 11.393 1.00 85.06 76 TRP A CA 1
ATOM 571 C C . TRP A 1 76 ? -2.772 11.614 9.965 1.00 85.06 76 TRP A C 1
ATOM 573 O O . TRP A 1 76 ? -2.086 11.175 9.046 1.00 85.06 76 TRP A O 1
ATOM 583 N N . LEU A 1 77 ? -3.903 12.294 9.747 1.00 84.25 77 LEU A N 1
ATOM 584 C CA . LEU A 1 77 ? -4.393 12.604 8.399 1.00 84.25 77 LEU A CA 1
ATOM 585 C C . LEU A 1 77 ? -3.485 13.595 7.660 1.00 84.25 77 LEU A C 1
ATOM 587 O O . LEU A 1 77 ? -3.471 13.608 6.432 1.00 84.25 77 LEU A O 1
ATOM 591 N N . LYS A 1 78 ? -2.667 14.369 8.386 1.00 86.94 78 LYS A N 1
ATOM 592 C CA . LYS A 1 78 ? -1.637 15.238 7.792 1.00 86.94 78 LYS A CA 1
ATOM 593 C C . LYS A 1 78 ? -0.444 14.440 7.258 1.00 86.94 78 LYS A C 1
ATOM 595 O O . LYS A 1 78 ? 0.368 14.982 6.512 1.00 86.94 78 LYS A O 1
ATOM 600 N N . ASN A 1 79 ? -0.305 13.165 7.635 1.00 90.44 79 ASN A N 1
ATOM 601 C CA . ASN A 1 79 ? 0.721 12.300 7.073 1.00 90.44 79 ASN A CA 1
ATOM 602 C C . ASN A 1 79 ? 0.279 11.814 5.678 1.00 90.44 79 ASN A C 1
ATOM 604 O O . ASN A 1 79 ? -0.753 11.146 5.569 1.00 90.44 79 ASN A O 1
ATOM 608 N N . PRO A 1 80 ? 1.068 12.070 4.619 1.00 91.00 80 PRO A N 1
ATOM 609 C CA . PRO A 1 80 ? 0.662 11.766 3.251 1.00 91.00 80 PRO A CA 1
ATOM 610 C C . PRO A 1 80 ? 0.431 10.268 3.025 1.00 91.00 80 PRO A C 1
ATOM 612 O O . PRO A 1 80 ? -0.491 9.875 2.314 1.00 91.00 80 PRO A O 1
ATOM 615 N N . ILE A 1 81 ? 1.230 9.416 3.675 1.00 93.12 81 ILE A N 1
ATOM 616 C CA . ILE A 1 81 ? 1.118 7.959 3.557 1.00 93.12 81 ILE A CA 1
ATOM 617 C C . ILE A 1 81 ? -0.204 7.497 4.168 1.00 93.12 81 ILE A C 1
ATOM 619 O O . ILE A 1 81 ? -0.938 6.738 3.540 1.00 93.12 81 ILE A O 1
ATOM 623 N N . VAL A 1 82 ? -0.536 7.986 5.367 1.00 90.94 82 VAL A N 1
ATOM 624 C CA . VAL A 1 82 ? -1.803 7.668 6.044 1.00 90.94 82 VAL A CA 1
ATOM 625 C C . VAL A 1 82 ? -2.990 8.121 5.202 1.00 90.94 82 VAL A C 1
ATOM 627 O O . VAL A 1 82 ? -3.892 7.325 4.957 1.00 90.94 82 VAL A O 1
ATOM 630 N N . ALA A 1 83 ? -2.973 9.361 4.715 1.00 90.31 83 ALA A N 1
ATOM 631 C CA . ALA A 1 83 ? -4.043 9.889 3.879 1.00 90.31 83 ALA A CA 1
ATOM 632 C C . ALA A 1 83 ? -4.270 9.027 2.626 1.00 90.31 83 ALA A C 1
ATOM 634 O O . ALA A 1 83 ? -5.402 8.625 2.376 1.00 90.31 83 ALA A O 1
ATOM 635 N N . CYS A 1 84 ? -3.209 8.654 1.896 1.00 91.56 84 CYS A N 1
ATOM 636 C CA . CYS A 1 84 ? -3.320 7.753 0.743 1.00 91.56 84 CYS A CA 1
ATOM 637 C C . CYS A 1 84 ? -3.830 6.353 1.124 1.00 91.56 84 CYS A C 1
ATOM 639 O O . CYS A 1 84 ? -4.578 5.741 0.360 1.00 91.56 84 CYS A O 1
ATOM 641 N N . LEU A 1 85 ? -3.443 5.831 2.295 1.00 90.62 85 LEU A N 1
ATOM 642 C CA . LEU A 1 85 ? -3.936 4.539 2.775 1.00 90.62 85 LEU A CA 1
ATOM 643 C C . LEU A 1 85 ? -5.444 4.563 3.066 1.00 90.62 85 LEU A C 1
ATOM 645 O O . LEU A 1 85 ? -6.130 3.570 2.815 1.00 90.62 85 LEU A O 1
ATOM 649 N N . LEU A 1 86 ? -5.958 5.694 3.547 1.00 89.38 86 LEU A N 1
ATOM 650 C CA . LEU A 1 86 ? -7.365 5.899 3.907 1.00 89.38 86 LEU A CA 1
ATOM 651 C C . LEU A 1 86 ? -8.225 6.486 2.777 1.00 89.38 86 LEU A C 1
ATOM 653 O O . LEU A 1 86 ? -9.405 6.753 2.981 1.00 89.38 86 LEU A O 1
ATOM 657 N N . ASP A 1 87 ? -7.654 6.708 1.596 1.00 87.81 87 ASP A N 1
ATOM 658 C CA . ASP A 1 87 ? -8.367 7.278 0.448 1.00 87.81 87 ASP A CA 1
ATOM 659 C C . ASP A 1 87 ? -9.176 6.226 -0.330 1.00 87.81 87 ASP A C 1
ATOM 661 O O . ASP A 1 87 ? -10.162 6.531 -0.993 1.00 87.81 87 ASP A O 1
ATOM 665 N N . GLY A 1 88 ? -8.790 4.954 -0.205 1.00 85.56 88 GLY A N 1
ATOM 666 C CA . GLY A 1 88 ? -9.522 3.824 -0.768 1.00 85.56 88 GLY A CA 1
ATOM 667 C C . GLY A 1 88 ? -8.618 2.749 -1.374 1.00 85.56 88 GLY A C 1
ATOM 668 O O . GLY A 1 88 ? -7.401 2.921 -1.480 1.00 85.56 88 GLY A O 1
ATOM 669 N N . PRO A 1 89 ? -9.196 1.611 -1.798 1.00 85.44 89 PRO A N 1
ATOM 670 C CA . PRO A 1 89 ? -8.428 0.464 -2.283 1.00 85.44 89 PRO A CA 1
ATOM 671 C C . PRO A 1 89 ? -7.634 0.763 -3.564 1.00 85.44 89 PRO A C 1
ATOM 673 O O . PRO A 1 89 ? -6.520 0.260 -3.714 1.00 85.44 89 PRO A O 1
ATOM 676 N N . ALA A 1 90 ? -8.161 1.607 -4.458 1.00 88.19 90 ALA A N 1
ATOM 677 C CA . ALA A 1 90 ? -7.469 2.007 -5.684 1.00 88.19 90 ALA A CA 1
ATOM 678 C C . ALA A 1 90 ? -6.223 2.854 -5.377 1.00 88.19 90 ALA A C 1
ATOM 680 O O . ALA A 1 90 ? -5.120 2.499 -5.791 1.00 88.19 90 ALA A O 1
ATOM 681 N N . THR A 1 91 ? -6.366 3.915 -4.573 1.00 91.31 91 THR A N 1
ATOM 682 C CA . THR A 1 91 ? -5.243 4.770 -4.146 1.00 91.31 91 THR A CA 1
ATOM 683 C C . THR A 1 91 ? -4.184 3.972 -3.385 1.00 91.31 91 THR A C 1
ATOM 685 O O . THR A 1 91 ? -2.989 4.144 -3.625 1.00 91.31 91 THR A O 1
ATOM 688 N N . ARG A 1 92 ? -4.595 3.015 -2.545 1.00 91.06 92 ARG A N 1
ATOM 689 C CA . ARG A 1 92 ? -3.673 2.085 -1.878 1.00 91.06 92 ARG A CA 1
ATOM 690 C C . ARG A 1 92 ? -2.877 1.218 -2.834 1.00 91.06 92 ARG A C 1
ATOM 692 O O . ARG A 1 92 ? -1.660 1.114 -2.694 1.00 91.06 92 ARG A O 1
ATOM 699 N N . ARG A 1 93 ? -3.557 0.588 -3.793 1.00 91.00 93 ARG A N 1
ATOM 700 C CA . ARG A 1 93 ? -2.902 -0.255 -4.796 1.00 91.00 93 ARG A CA 1
ATOM 701 C C . ARG A 1 93 ? -1.917 0.568 -5.622 1.00 91.00 93 ARG A C 1
ATOM 703 O O . ARG A 1 93 ? -0.797 0.115 -5.835 1.00 91.00 93 ARG A O 1
ATOM 710 N N . ARG A 1 94 ? -2.296 1.791 -6.001 1.00 93.69 94 ARG A N 1
ATOM 711 C CA . ARG A 1 94 ? -1.428 2.764 -6.678 1.00 93.69 94 ARG A CA 1
ATOM 712 C C . ARG A 1 94 ? -0.209 3.140 -5.851 1.00 93.69 94 ARG A C 1
ATOM 714 O O . ARG A 1 94 ? 0.896 3.156 -6.382 1.00 93.69 94 ARG A O 1
ATOM 721 N N . LEU A 1 95 ? -0.393 3.406 -4.558 1.00 94.44 95 LEU A N 1
ATOM 722 C CA . LEU A 1 95 ? 0.700 3.710 -3.638 1.00 94.44 95 LEU A CA 1
ATOM 723 C C . LEU A 1 95 ? 1.679 2.537 -3.539 1.00 94.44 95 LEU A C 1
ATOM 725 O O . LEU A 1 95 ? 2.885 2.741 -3.677 1.00 94.44 95 LEU A O 1
ATOM 729 N N . ALA A 1 96 ? 1.171 1.316 -3.354 1.00 92.56 96 ALA A N 1
ATOM 730 C CA . ALA A 1 96 ? 1.992 0.110 -3.331 1.00 92.56 96 ALA A CA 1
ATOM 731 C C . ALA A 1 96 ? 2.718 -0.089 -4.672 1.00 92.56 96 ALA A C 1
ATOM 733 O O . ALA A 1 96 ? 3.938 -0.224 -4.690 1.00 92.56 96 ALA A O 1
ATOM 734 N N . GLY A 1 97 ? 2.008 -0.011 -5.799 1.00 93.25 97 GLY A N 1
ATOM 735 C CA . GLY A 1 97 ? 2.596 -0.121 -7.135 1.00 93.25 97 GLY A CA 1
ATOM 736 C C . GLY A 1 97 ? 3.695 0.914 -7.383 1.00 93.25 97 GLY A C 1
ATOM 737 O O . GLY A 1 97 ? 4.747 0.573 -7.919 1.00 93.25 97 GLY A O 1
ATOM 738 N N . LEU A 1 98 ? 3.504 2.156 -6.926 1.00 94.38 98 LEU A N 1
ATOM 739 C CA . LEU A 1 98 ? 4.495 3.222 -7.053 1.00 94.38 98 LEU A CA 1
ATOM 740 C C . LEU A 1 98 ? 5.731 2.970 -6.180 1.00 94.38 98 LEU A C 1
ATOM 742 O O . LEU A 1 98 ? 6.853 3.086 -6.673 1.00 94.38 98 LEU A O 1
ATOM 746 N N . CYS A 1 99 ? 5.539 2.561 -4.921 1.00 92.50 99 CYS A N 1
ATOM 747 C CA . CYS A 1 99 ? 6.637 2.155 -4.038 1.00 92.50 99 CYS A CA 1
ATOM 748 C C . CYS A 1 99 ? 7.435 0.998 -4.653 1.00 92.50 99 CYS A C 1
ATOM 750 O O . CYS A 1 99 ? 8.661 1.052 -4.717 1.00 92.50 99 CYS A O 1
ATOM 752 N N . GLY A 1 100 ? 6.741 -0.021 -5.162 1.00 90.38 100 GLY A N 1
ATOM 753 C CA . GLY A 1 100 ? 7.347 -1.157 -5.846 1.00 90.38 100 GLY A CA 1
ATOM 754 C C . GLY A 1 100 ? 8.151 -0.732 -7.070 1.00 90.38 100 GLY A C 1
ATOM 755 O O . GLY A 1 100 ? 9.314 -1.107 -7.214 1.00 90.38 100 GLY A O 1
ATOM 756 N N . ALA A 1 101 ? 7.567 0.105 -7.929 1.00 91.38 101 ALA A N 1
ATOM 757 C CA . ALA A 1 101 ? 8.228 0.600 -9.130 1.00 91.38 101 ALA A CA 1
ATOM 758 C C . ALA A 1 101 ? 9.483 1.427 -8.806 1.00 91.38 101 ALA A C 1
ATOM 760 O O . ALA A 1 101 ? 10.466 1.350 -9.538 1.00 91.38 101 ALA A O 1
ATOM 761 N N . MET A 1 102 ? 9.488 2.176 -7.697 1.00 91.12 102 MET A N 1
ATOM 762 C CA . MET A 1 102 ? 10.681 2.883 -7.215 1.00 91.12 102 MET A CA 1
ATOM 763 C C . MET A 1 102 ? 11.785 1.911 -6.782 1.00 91.12 102 MET A C 1
ATOM 765 O O . MET A 1 102 ? 12.950 2.136 -7.106 1.00 91.12 102 MET A O 1
ATOM 769 N N . MET A 1 103 ? 11.436 0.819 -6.093 1.00 86.62 103 MET A N 1
ATOM 770 C CA . MET A 1 103 ? 12.403 -0.210 -5.679 1.00 86.62 103 MET A CA 1
ATOM 771 C C . MET A 1 103 ? 12.980 -0.993 -6.869 1.00 86.62 103 MET A C 1
ATOM 773 O O . MET A 1 103 ? 14.152 -1.374 -6.865 1.00 86.62 103 MET A O 1
ATOM 777 N N . HIS A 1 104 ? 12.170 -1.187 -7.912 1.00 86.81 104 HIS A N 1
ATOM 778 C CA . HIS A 1 104 ? 12.511 -1.948 -9.119 1.00 86.81 104 HIS A CA 1
ATOM 779 C C . HIS A 1 104 ? 12.899 -1.071 -10.316 1.00 86.81 104 HIS A C 1
ATOM 781 O O . HIS A 1 104 ? 13.036 -1.571 -11.433 1.00 86.81 104 HIS A O 1
ATOM 787 N N . ALA A 1 105 ? 13.115 0.233 -10.123 1.00 89.00 105 ALA A N 1
ATOM 788 C CA . ALA A 1 105 ? 13.281 1.176 -11.229 1.00 89.00 105 ALA A CA 1
ATOM 789 C C . ALA A 1 105 ? 14.426 0.810 -12.181 1.00 89.00 105 ALA A C 1
ATOM 791 O O . ALA A 1 105 ? 14.296 0.980 -13.392 1.00 89.00 105 ALA A O 1
ATOM 792 N N . ARG A 1 106 ? 15.539 0.271 -11.665 1.00 85.12 106 ARG A N 1
ATOM 793 C CA . ARG A 1 106 ? 16.646 -0.208 -12.506 1.00 85.12 106 ARG A CA 1
ATOM 794 C C . ARG A 1 106 ? 16.204 -1.351 -13.417 1.00 85.12 106 ARG A C 1
ATOM 796 O O . ARG A 1 106 ? 16.501 -1.309 -14.604 1.00 85.12 106 ARG A O 1
ATOM 803 N N . THR A 1 107 ? 15.489 -2.330 -12.874 1.00 84.56 107 THR A N 1
ATOM 804 C CA . THR A 1 107 ? 14.974 -3.478 -13.625 1.00 84.56 107 THR A CA 1
ATOM 805 C C . THR A 1 107 ? 13.962 -3.029 -14.676 1.00 84.56 107 THR A C 1
ATOM 807 O O . THR A 1 107 ? 14.054 -3.436 -15.829 1.00 84.56 107 THR A O 1
ATOM 810 N N . ILE A 1 108 ? 13.071 -2.099 -14.322 1.00 87.19 108 ILE A N 1
ATOM 811 C CA . ILE A 1 108 ? 12.084 -1.539 -15.255 1.00 87.19 108 ILE A CA 1
ATOM 812 C C . ILE A 1 108 ? 12.767 -0.754 -16.389 1.00 87.19 108 ILE A C 1
ATOM 814 O O . ILE A 1 108 ? 12.353 -0.872 -17.537 1.00 87.19 108 ILE A O 1
ATOM 818 N N . ARG A 1 109 ? 13.846 0.000 -16.117 1.00 86.56 109 ARG A N 1
ATOM 819 C CA . ARG A 1 109 ? 14.622 0.704 -17.165 1.00 86.56 109 ARG A CA 1
ATOM 820 C C . ARG A 1 109 ? 15.260 -0.245 -18.184 1.00 86.56 109 ARG A C 1
ATOM 822 O O . ARG A 1 109 ? 15.519 0.179 -19.303 1.00 86.56 109 ARG A O 1
ATOM 829 N N . MET A 1 110 ? 15.533 -1.493 -17.800 1.00 84.00 110 MET A N 1
ATOM 830 C CA . MET A 1 110 ? 16.083 -2.510 -18.704 1.00 84.00 110 MET A CA 1
ATOM 831 C C . MET A 1 110 ? 15.007 -3.158 -19.588 1.00 84.00 110 MET A C 1
ATOM 833 O O . MET A 1 110 ? 15.342 -3.908 -20.503 1.00 84.00 110 MET A O 1
ATOM 837 N N . VAL A 1 111 ? 13.721 -2.875 -19.352 1.00 81.75 111 VAL A N 1
ATOM 838 C CA . VAL A 1 111 ? 12.631 -3.332 -20.219 1.00 81.75 111 VAL A CA 1
ATOM 839 C C . VAL A 1 111 ? 12.634 -2.493 -21.496 1.00 81.75 111 VAL A C 1
ATOM 841 O O . VAL A 1 111 ? 12.297 -1.312 -21.483 1.00 81.75 111 VAL A O 1
ATOM 844 N N . VAL A 1 112 ? 13.014 -3.117 -22.610 1.00 70.19 112 VAL A N 1
ATOM 845 C CA . VAL A 1 112 ? 13.131 -2.452 -23.921 1.00 70.19 112 VAL A CA 1
ATOM 846 C C . VAL A 1 112 ? 11.804 -2.462 -24.698 1.00 70.19 112 VAL A C 1
ATOM 848 O O . VAL A 1 112 ? 11.592 -1.636 -25.583 1.00 70.19 112 VAL A O 1
ATOM 851 N N . ASP A 1 113 ? 10.875 -3.363 -24.362 1.00 86.56 113 ASP A N 1
ATOM 852 C CA . ASP A 1 113 ? 9.605 -3.508 -25.079 1.00 86.56 113 ASP A CA 1
ATOM 853 C C . ASP A 1 113 ? 8.518 -2.542 -24.566 1.00 86.56 113 ASP A C 1
ATOM 855 O O . ASP A 1 113 ? 8.027 -2.640 -23.437 1.00 86.56 113 ASP A O 1
ATOM 859 N N . ALA A 1 114 ? 8.074 -1.640 -25.446 1.00 84.44 114 ALA A N 1
ATOM 860 C CA . ALA A 1 114 ? 6.986 -0.700 -25.184 1.00 84.44 114 ALA A CA 1
ATOM 861 C C . ALA A 1 114 ? 5.633 -1.388 -24.918 1.00 84.44 114 ALA A C 1
ATOM 863 O O . ALA A 1 114 ? 4.780 -0.821 -24.229 1.00 84.44 114 ALA A O 1
ATOM 864 N N . ARG A 1 115 ? 5.397 -2.592 -25.460 1.00 87.25 115 ARG A N 1
ATOM 865 C CA . ARG A 1 115 ? 4.184 -3.369 -25.166 1.00 87.25 115 ARG A CA 1
ATOM 866 C C . ARG A 1 115 ? 4.218 -3.899 -23.737 1.00 87.25 115 ARG A C 1
ATOM 868 O O . ARG A 1 115 ? 3.247 -3.674 -23.019 1.00 87.25 115 ARG A O 1
ATOM 875 N N . ALA A 1 116 ? 5.329 -4.505 -23.320 1.00 85.38 116 ALA A N 1
ATOM 876 C CA . ALA A 1 116 ? 5.529 -4.948 -21.941 1.00 85.38 116 ALA A CA 1
ATOM 877 C C . ALA A 1 116 ? 5.409 -3.786 -20.939 1.00 85.38 116 ALA A C 1
ATOM 879 O O . ALA A 1 116 ? 4.765 -3.924 -19.901 1.00 85.38 116 ALA A O 1
ATOM 880 N N . LEU A 1 117 ? 5.951 -2.609 -21.277 1.00 86.94 117 LEU A N 1
ATOM 881 C CA . LEU A 1 117 ? 5.830 -1.419 -20.432 1.00 86.94 117 LEU A CA 1
ATOM 882 C C . LEU A 1 117 ? 4.375 -0.949 -20.282 1.00 86.94 117 LEU A C 1
ATOM 884 O O . LEU A 1 117 ? 3.938 -0.644 -19.176 1.00 86.94 117 LEU A O 1
ATOM 888 N N . ARG A 1 118 ? 3.606 -0.903 -21.379 1.00 87.94 118 ARG A N 1
ATOM 889 C CA . ARG A 1 118 ? 2.179 -0.530 -21.333 1.00 87.94 118 ARG A CA 1
ATOM 890 C C . ARG A 1 118 ? 1.343 -1.534 -20.546 1.00 87.94 118 ARG A C 1
ATOM 892 O O . ARG A 1 118 ? 0.469 -1.114 -19.793 1.00 87.94 118 ARG A O 1
ATOM 899 N N . ASP A 1 119 ? 1.626 -2.824 -20.701 1.00 88.69 119 ASP A N 1
ATOM 900 C CA . ASP A 1 119 ? 0.965 -3.878 -19.931 1.00 88.69 119 ASP A CA 1
ATOM 901 C C . ASP A 1 119 ? 1.252 -3.726 -18.429 1.00 88.69 119 ASP A C 1
ATOM 903 O O . ASP A 1 119 ? 0.334 -3.700 -17.614 1.00 88.69 119 ASP A O 1
ATOM 907 N N . MET A 1 120 ? 2.512 -3.482 -18.061 1.00 89.31 120 MET A N 1
ATOM 908 C CA . MET A 1 120 ? 2.905 -3.216 -16.675 1.00 89.31 120 MET A CA 1
ATOM 909 C C . MET A 1 120 ? 2.189 -1.991 -16.086 1.00 89.31 120 MET A C 1
ATOM 911 O O . MET A 1 120 ? 1.668 -2.067 -14.974 1.00 89.31 120 MET A O 1
ATOM 915 N N . ILE A 1 121 ? 2.123 -0.878 -16.829 1.00 89.00 121 ILE A N 1
ATOM 916 C CA . ILE A 1 121 ? 1.398 0.342 -16.428 1.00 89.00 121 ILE A CA 1
ATOM 917 C C . ILE A 1 121 ? -0.073 0.021 -16.139 1.00 89.00 121 ILE A C 1
ATOM 919 O O . ILE A 1 121 ? -0.582 0.395 -15.083 1.00 89.00 121 ILE A O 1
ATOM 923 N N . ALA A 1 122 ? -0.735 -0.704 -17.045 1.00 90.31 122 ALA A N 1
ATOM 924 C CA . ALA A 1 122 ? -2.139 -1.071 -16.896 1.00 90.31 122 ALA A CA 1
ATOM 925 C C . ALA A 1 122 ? -2.371 -1.999 -15.692 1.00 90.31 122 ALA A C 1
ATOM 927 O O . ALA A 1 122 ? -3.283 -1.772 -14.899 1.00 90.31 122 ALA A O 1
ATOM 928 N N . ARG A 1 123 ? -1.528 -3.020 -15.512 1.00 91.19 123 ARG A N 1
ATOM 929 C CA . ARG A 1 123 ? -1.707 -4.038 -14.462 1.00 91.19 123 ARG A CA 1
ATOM 930 C C . ARG A 1 123 ? -1.334 -3.541 -13.056 1.00 91.19 123 ARG A C 1
ATOM 932 O O . ARG A 1 123 ? -1.907 -4.007 -12.063 1.00 91.19 123 ARG A O 1
ATOM 939 N N . LEU A 1 124 ? -0.421 -2.570 -12.962 1.00 88.25 124 LEU A N 1
ATOM 940 C CA . LEU A 1 124 ? -0.115 -1.846 -11.721 1.00 88.25 124 LEU A CA 1
ATOM 941 C C . LEU A 1 124 ? -1.085 -0.682 -11.441 1.00 88.25 124 LEU A C 1
ATOM 943 O O . LEU A 1 124 ? -0.988 -0.079 -10.374 1.00 88.25 124 LEU A O 1
ATOM 947 N N . ASP A 1 125 ? -2.008 -0.374 -12.364 1.00 90.50 125 ASP A N 1
ATOM 948 C CA . ASP A 1 125 ? -2.898 0.799 -12.312 1.00 90.50 125 ASP A CA 1
ATOM 949 C C . ASP A 1 125 ? -2.127 2.124 -12.126 1.00 90.50 125 ASP A C 1
ATOM 951 O O . ASP A 1 125 ? -2.527 3.021 -11.385 1.00 90.50 125 ASP A O 1
ATOM 955 N N . LEU A 1 126 ? -0.971 2.251 -12.783 1.00 90.00 126 LEU A N 1
ATOM 956 C CA . LEU A 1 126 ? -0.149 3.461 -12.734 1.00 90.00 126 LEU A CA 1
ATOM 957 C C . LEU A 1 126 ? -0.438 4.348 -13.945 1.00 90.00 126 LEU A C 1
ATOM 959 O O . LEU A 1 126 ? -0.751 3.872 -15.031 1.00 90.00 126 LEU A O 1
ATOM 963 N N . SER A 1 127 ? -0.273 5.660 -13.794 1.00 91.00 127 SER A N 1
ATOM 964 C CA . SER A 1 127 ? -0.195 6.558 -14.949 1.00 91.00 127 SER A CA 1
ATOM 965 C C . SER A 1 127 ? 1.231 6.605 -15.511 1.00 91.00 127 SER A C 1
ATOM 967 O O . SER A 1 127 ? 2.209 6.276 -14.835 1.00 91.00 127 SER A O 1
ATOM 969 N N . HIS A 1 128 ? 1.391 7.092 -16.743 1.00 89.19 128 HIS A N 1
ATOM 970 C CA . HIS A 1 128 ? 2.724 7.320 -17.315 1.00 89.19 128 HIS A CA 1
ATOM 971 C C . HIS A 1 128 ? 3.545 8.323 -16.488 1.00 89.19 128 HIS A C 1
ATOM 973 O O . HIS A 1 128 ? 4.761 8.178 -16.371 1.00 89.19 128 HIS A O 1
ATOM 979 N N . ALA A 1 129 ? 2.894 9.331 -15.898 1.00 90.69 129 ALA A N 1
ATOM 980 C CA . ALA A 1 129 ? 3.549 10.303 -15.027 1.00 90.69 129 ALA A CA 1
ATOM 981 C C . ALA A 1 129 ? 4.059 9.644 -13.736 1.00 90.69 129 ALA A C 1
ATOM 983 O O . ALA A 1 129 ? 5.203 9.871 -13.350 1.00 90.69 129 ALA A O 1
ATOM 984 N N . MET A 1 130 ? 3.249 8.767 -13.135 1.00 92.50 130 MET A N 1
ATOM 9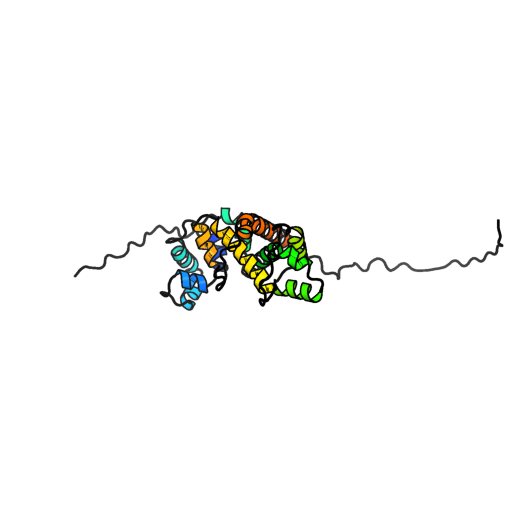85 C CA . MET A 1 130 ? 3.625 7.975 -11.962 1.00 92.50 130 MET A CA 1
ATOM 986 C C . MET A 1 130 ? 4.822 7.075 -12.246 1.00 92.50 130 MET A C 1
ATOM 988 O O . MET A 1 130 ? 5.782 7.063 -11.479 1.00 92.50 130 MET A O 1
ATOM 992 N N . LEU A 1 131 ? 4.808 6.366 -13.378 1.00 90.56 131 LEU A N 1
ATOM 993 C CA . LEU A 1 131 ? 5.934 5.517 -13.741 1.00 90.56 131 LEU A CA 1
ATOM 994 C C . LEU A 1 131 ? 7.203 6.343 -13.981 1.00 90.56 131 LEU A C 1
ATOM 996 O O . LEU A 1 131 ? 8.259 6.001 -13.462 1.00 90.56 131 LEU A O 1
ATOM 1000 N N . ARG A 1 132 ? 7.117 7.465 -14.708 1.00 91.12 132 ARG A N 1
ATOM 1001 C CA . ARG A 1 132 ? 8.267 8.367 -14.902 1.00 91.12 132 ARG A CA 1
ATOM 1002 C C . ARG A 1 132 ? 8.817 8.887 -13.579 1.00 91.12 132 ARG A C 1
ATOM 1004 O O . ARG A 1 132 ? 10.033 8.932 -13.415 1.00 91.12 132 ARG A O 1
ATOM 1011 N N . PHE A 1 133 ? 7.942 9.254 -12.646 1.00 92.12 133 PHE A N 1
ATOM 1012 C CA . PHE A 1 133 ? 8.338 9.653 -11.301 1.00 92.12 133 PHE A CA 1
ATOM 1013 C C . PHE A 1 133 ? 9.071 8.518 -10.577 1.00 92.12 133 PHE A C 1
ATOM 1015 O O . PHE A 1 133 ? 10.190 8.725 -10.114 1.00 92.12 133 PHE A O 1
ATOM 1022 N N . ALA A 1 134 ? 8.511 7.304 -10.568 1.00 90.94 134 ALA A N 1
ATOM 1023 C CA . ALA A 1 134 ? 9.158 6.144 -9.958 1.00 90.94 134 ALA A CA 1
ATOM 1024 C C . ALA A 1 134 ? 10.529 5.853 -10.571 1.00 90.94 134 ALA A C 1
ATOM 1026 O O . ALA A 1 134 ? 11.492 5.604 -9.852 1.00 90.94 134 ALA A O 1
ATOM 1027 N N . LEU A 1 135 ? 10.644 5.946 -11.897 1.00 89.88 135 LEU A N 1
ATOM 1028 C CA . LEU A 1 135 ? 11.913 5.772 -12.587 1.00 89.88 135 LEU A CA 1
ATOM 1029 C C . LEU A 1 135 ? 12.895 6.900 -12.289 1.00 89.88 135 LEU A C 1
ATOM 1031 O O . LEU A 1 135 ? 14.087 6.639 -12.283 1.00 89.88 135 LEU A O 1
ATOM 1035 N N . LYS A 1 136 ? 12.453 8.133 -12.042 1.00 89.38 136 LYS A N 1
ATOM 1036 C CA . LYS A 1 136 ? 13.337 9.244 -11.662 1.00 89.38 136 LYS A CA 1
ATOM 1037 C C . LYS A 1 136 ? 13.849 9.083 -10.227 1.00 89.38 136 LYS A C 1
ATOM 1039 O O . LYS A 1 136 ? 15.046 9.215 -9.987 1.00 89.38 136 LYS A O 1
ATOM 1044 N N . GLU A 1 137 ? 12.955 8.751 -9.300 1.00 86.56 137 GLU A N 1
ATOM 1045 C CA . GLU A 1 137 ? 13.259 8.634 -7.869 1.00 86.56 137 GLU A CA 1
ATOM 1046 C C . GLU A 1 137 ? 13.891 7.288 -7.481 1.00 86.56 137 GLU A C 1
ATOM 1048 O O . GLU A 1 137 ? 14.566 7.183 -6.456 1.00 86.56 137 GLU A O 1
ATOM 1053 N N . GLY A 1 138 ? 13.719 6.253 -8.307 1.00 74.12 138 GLY A N 1
ATOM 1054 C CA . GLY A 1 138 ? 14.125 4.871 -8.044 1.00 74.12 138 GLY A CA 1
ATOM 1055 C C . GLY A 1 138 ? 15.629 4.579 -8.093 1.00 74.12 138 GLY A C 1
ATOM 1056 O O . GLY A 1 138 ? 16.046 3.433 -8.226 1.00 74.12 138 GLY A O 1
ATOM 1057 N N . ASN A 1 139 ? 16.476 5.592 -7.897 1.00 63.66 139 ASN A N 1
ATOM 1058 C CA . ASN A 1 139 ? 17.886 5.395 -7.528 1.00 63.66 139 ASN A CA 1
ATOM 1059 C C . ASN A 1 139 ? 18.043 5.059 -6.025 1.00 63.66 139 ASN A C 1
ATOM 1061 O O . ASN A 1 139 ? 19.135 5.127 -5.458 1.00 63.66 139 ASN A O 1
ATOM 1065 N N . ALA A 1 140 ? 16.941 4.700 -5.361 1.00 55.84 140 ALA A N 1
ATOM 1066 C CA . ALA A 1 140 ? 16.875 4.434 -3.936 1.00 55.84 140 ALA A CA 1
ATOM 1067 C C . ALA A 1 140 ? 17.484 3.081 -3.518 1.00 55.84 140 ALA A C 1
ATOM 1069 O O . ALA A 1 140 ? 17.515 2.805 -2.330 1.00 55.84 140 ALA A O 1
ATOM 1070 N N . THR A 1 141 ? 18.053 2.272 -4.407 1.00 54.72 141 THR A N 1
ATOM 1071 C CA . THR A 1 141 ? 18.900 1.129 -4.017 1.00 54.72 141 THR A CA 1
ATOM 1072 C C . THR A 1 141 ? 20.067 1.008 -4.998 1.00 54.72 141 THR A C 1
ATOM 1074 O O . THR A 1 141 ? 19.800 0.922 -6.196 1.00 54.72 141 THR A O 1
ATOM 1077 N N . PRO A 1 142 ? 21.339 0.976 -4.545 1.00 49.81 142 PRO A N 1
ATOM 1078 C CA . PRO A 1 142 ? 22.508 0.916 -5.435 1.00 49.81 142 PRO A CA 1
ATOM 1079 C C . PRO A 1 142 ? 22.511 -0.298 -6.379 1.00 49.81 142 PRO A C 1
ATOM 1081 O O . PRO A 1 142 ? 23.016 -0.218 -7.497 1.00 49.81 142 PRO A O 1
ATOM 1084 N N . ALA A 1 143 ? 21.919 -1.416 -5.949 1.00 58.56 143 ALA A N 1
ATOM 1085 C CA . ALA A 1 143 ? 21.827 -2.636 -6.745 1.00 58.56 143 ALA A CA 1
ATOM 1086 C C . ALA A 1 143 ? 20.553 -2.705 -7.608 1.00 58.56 143 ALA A C 1
ATOM 1088 O O . ALA A 1 143 ? 20.606 -3.245 -8.711 1.00 58.56 143 ALA A O 1
ATOM 1089 N N . GLY A 1 144 ? 19.446 -2.091 -7.169 1.00 60.84 144 GLY A N 1
ATOM 1090 C CA . GLY A 1 144 ? 18.103 -2.463 -7.627 1.00 60.84 144 GLY A CA 1
ATOM 1091 C C . GLY A 1 144 ? 17.714 -3.836 -7.072 1.00 60.84 144 GLY A C 1
ATOM 1092 O O . GLY A 1 144 ? 18.568 -4.708 -6.926 1.00 60.84 144 GLY A O 1
ATOM 1093 N N . ILE A 1 145 ? 16.444 -4.029 -6.726 1.00 67.44 145 ILE A N 1
ATOM 1094 C CA . ILE A 1 145 ? 15.966 -5.359 -6.332 1.00 67.44 145 ILE A CA 1
ATOM 1095 C C . ILE A 1 145 ? 15.746 -6.163 -7.616 1.00 67.44 145 ILE A C 1
ATOM 1097 O O . ILE A 1 145 ? 15.120 -5.682 -8.563 1.00 67.44 145 ILE A O 1
ATOM 1101 N N . ALA A 1 146 ? 16.329 -7.358 -7.690 1.00 69.50 146 ALA A N 1
ATOM 1102 C CA . ALA A 1 146 ? 16.067 -8.268 -8.796 1.00 69.50 146 ALA A CA 1
ATOM 1103 C C . ALA A 1 146 ? 14.644 -8.827 -8.669 1.00 69.50 146 ALA A C 1
ATOM 1105 O O . ALA A 1 146 ? 14.163 -9.062 -7.562 1.00 69.50 146 ALA A O 1
ATOM 1106 N N . LEU A 1 147 ? 13.978 -9.047 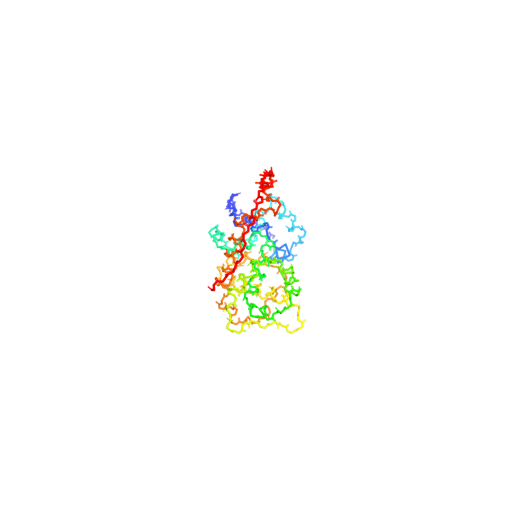-9.800 1.00 74.56 147 LEU A N 1
ATOM 1107 C CA . LEU A 1 147 ? 12.701 -9.760 -9.816 1.00 74.56 147 LEU A CA 1
ATOM 1108 C C . LEU A 1 147 ? 12.938 -11.233 -9.465 1.00 74.56 147 LEU A C 1
ATOM 1110 O O . LEU A 1 147 ? 13.963 -11.808 -9.850 1.00 74.56 147 LEU A O 1
ATOM 1114 N N . SER A 1 148 ? 11.998 -11.839 -8.744 1.00 73.56 148 SER A N 1
ATOM 1115 C CA . SER A 1 148 ? 12.047 -13.259 -8.411 1.00 73.56 148 SER A CA 1
ATOM 1116 C C . SER A 1 148 ? 11.898 -14.067 -9.696 1.00 73.56 148 SER A C 1
ATOM 1118 O O . SER A 1 148 ? 11.021 -13.811 -10.523 1.00 73.56 148 SER A O 1
ATOM 1120 N N . GLN A 1 149 ? 12.764 -15.057 -9.898 1.00 72.12 149 GLN A N 1
ATOM 1121 C CA . GLN A 1 149 ? 12.660 -15.901 -11.084 1.00 72.12 149 GLN A CA 1
ATOM 1122 C C . GLN A 1 149 ? 11.370 -16.730 -11.041 1.00 72.12 149 GLN A C 1
ATOM 1124 O O . GLN A 1 149 ? 11.093 -17.394 -10.047 1.00 72.12 149 GLN A O 1
ATOM 1129 N N . GLY A 1 150 ? 10.606 -16.713 -12.137 1.00 67.00 150 GLY A N 1
ATOM 1130 C CA . GLY A 1 150 ? 9.385 -17.512 -12.292 1.00 67.00 150 GLY A CA 1
ATOM 1131 C C . GLY A 1 150 ? 8.107 -16.874 -11.740 1.00 67.00 150 GLY A C 1
ATOM 1132 O O . GLY A 1 150 ? 7.034 -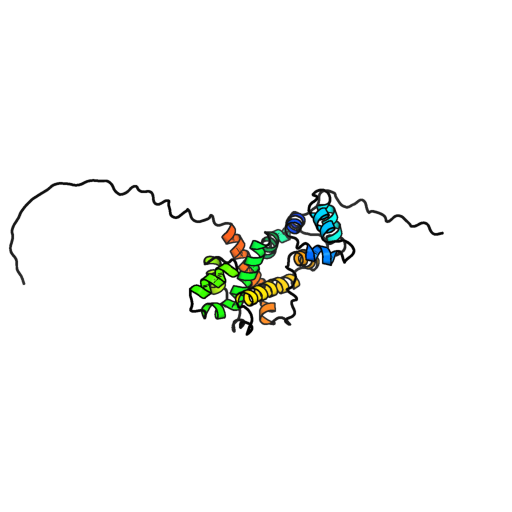17.433 -11.956 1.00 67.00 150 GLY A O 1
ATOM 1133 N N . CYS A 1 151 ? 8.198 -15.711 -11.092 1.00 75.69 151 CYS A N 1
ATOM 1134 C CA . CYS A 1 151 ? 7.034 -14.919 -10.704 1.00 75.69 151 CYS A CA 1
ATOM 1135 C C . CYS A 1 151 ? 6.621 -13.958 -11.821 1.00 75.69 151 CYS A C 1
ATOM 1137 O O . CYS A 1 151 ? 7.431 -13.546 -12.658 1.00 75.69 151 CYS A O 1
ATOM 1139 N N . ASP A 1 152 ? 5.350 -13.566 -11.815 1.00 85.38 152 ASP A N 1
ATOM 1140 C CA . ASP A 1 152 ? 4.900 -12.467 -12.652 1.00 85.38 152 ASP A CA 1
ATOM 1141 C C . ASP A 1 152 ? 5.544 -11.149 -12.171 1.00 85.38 152 ASP A C 1
ATOM 1143 O O . ASP A 1 152 ? 5.397 -10.778 -11.003 1.00 85.38 152 ASP A O 1
ATOM 1147 N N . PRO A 1 153 ? 6.249 -10.402 -13.044 1.00 85.25 153 PRO A N 1
ATOM 1148 C CA . PRO A 1 153 ? 6.994 -9.208 -12.644 1.00 85.25 153 PRO A CA 1
ATOM 1149 C C . PRO A 1 153 ? 6.110 -8.130 -12.010 1.00 85.25 153 PRO A C 1
ATOM 1151 O O . PRO A 1 153 ? 6.565 -7.379 -11.150 1.00 85.25 153 PRO A O 1
ATOM 1154 N N . VAL A 1 154 ? 4.846 -8.034 -12.428 1.00 88.62 154 VAL A N 1
ATOM 1155 C CA . VAL A 1 154 ? 3.890 -7.071 -11.872 1.00 88.62 154 VAL A CA 1
ATOM 1156 C C . VAL A 1 154 ? 3.540 -7.427 -10.428 1.00 88.62 154 VAL A C 1
ATOM 1158 O O . VAL A 1 154 ? 3.535 -6.544 -9.568 1.00 88.62 154 VAL A O 1
ATOM 1161 N N . GLU A 1 155 ? 3.267 -8.702 -10.154 1.00 86.81 155 GLU A N 1
ATOM 1162 C CA . GLU A 1 155 ? 2.997 -9.192 -8.801 1.00 86.81 155 GLU A CA 1
ATOM 1163 C C . GLU A 1 155 ? 4.197 -8.996 -7.871 1.00 86.81 155 GLU A C 1
ATOM 1165 O O . GLU A 1 155 ? 4.017 -8.504 -6.757 1.00 86.81 155 GLU A O 1
ATOM 1170 N N . ASP A 1 156 ? 5.416 -9.260 -8.343 1.00 85.69 156 ASP A N 1
ATOM 1171 C CA . ASP A 1 156 ? 6.649 -9.045 -7.575 1.00 85.69 156 ASP A CA 1
ATOM 1172 C C . ASP A 1 156 ? 6.892 -7.571 -7.226 1.00 85.69 156 ASP A C 1
ATOM 1174 O O . ASP A 1 156 ? 7.239 -7.226 -6.086 1.00 85.69 156 ASP A O 1
ATOM 1178 N N . ILE A 1 157 ? 6.689 -6.678 -8.202 1.00 88.31 157 ILE A N 1
ATOM 1179 C CA . ILE A 1 157 ? 6.780 -5.229 -7.994 1.00 88.31 157 ILE A CA 1
ATOM 1180 C C . ILE A 1 157 ? 5.752 -4.803 -6.944 1.00 88.31 157 ILE A C 1
ATOM 1182 O O . ILE A 1 157 ? 6.095 -4.102 -5.988 1.00 88.31 157 ILE A O 1
ATOM 1186 N N . LEU A 1 158 ? 4.503 -5.246 -7.089 1.00 89.56 158 LEU A N 1
ATOM 1187 C CA . LEU A 1 158 ? 3.430 -4.884 -6.172 1.00 89.56 158 LEU A CA 1
ATOM 1188 C C . LEU A 1 158 ? 3.683 -5.430 -4.758 1.00 89.56 158 LEU A C 1
ATOM 1190 O O . LEU A 1 158 ? 3.534 -4.688 -3.786 1.00 89.56 158 LEU A O 1
ATOM 1194 N N . ALA A 1 159 ? 4.126 -6.682 -4.636 1.00 86.19 159 ALA A N 1
ATOM 1195 C CA . ALA A 1 159 ? 4.496 -7.303 -3.366 1.00 86.19 159 ALA A CA 1
ATOM 1196 C C . ALA A 1 159 ? 5.635 -6.540 -2.671 1.00 86.19 159 ALA A C 1
ATOM 1198 O O . ALA A 1 159 ? 5.554 -6.252 -1.476 1.00 86.19 159 ALA A O 1
ATOM 1199 N N . SER A 1 160 ? 6.651 -6.120 -3.431 1.00 85.88 160 SER A N 1
ATOM 1200 C CA . SER A 1 160 ? 7.745 -5.280 -2.921 1.00 85.88 160 SER A CA 1
ATOM 1201 C C . SER A 1 160 ? 7.236 -3.926 -2.417 1.00 85.88 160 SER A C 1
ATOM 1203 O O . SER A 1 160 ? 7.672 -3.428 -1.379 1.00 85.88 160 SER A O 1
ATOM 1205 N N . GLY A 1 161 ? 6.270 -3.339 -3.123 1.00 89.69 161 GLY A N 1
ATOM 1206 C CA . GLY A 1 161 ? 5.588 -2.121 -2.702 1.00 89.69 161 GLY A CA 1
ATOM 1207 C C . GLY A 1 161 ? 4.831 -2.271 -1.384 1.00 89.69 161 GLY A C 1
ATOM 1208 O O . GLY A 1 161 ? 4.943 -1.424 -0.496 1.00 89.69 161 GLY A O 1
ATOM 1209 N N . TRP A 1 162 ? 4.107 -3.377 -1.219 1.00 89.75 162 TRP A N 1
ATOM 1210 C CA . TRP A 1 162 ? 3.434 -3.696 0.039 1.00 89.75 162 TRP A CA 1
ATOM 1211 C C . TRP A 1 162 ? 4.414 -3.935 1.185 1.00 89.75 162 TRP A C 1
ATOM 1213 O O . TRP A 1 162 ? 4.156 -3.477 2.298 1.00 89.75 162 TRP A O 1
ATOM 1223 N N . GLN A 1 163 ? 5.553 -4.578 0.915 1.00 86.31 163 GLN A N 1
ATOM 1224 C CA . GLN A 1 163 ? 6.624 -4.757 1.896 1.00 86.31 163 GLN A CA 1
ATOM 1225 C C . GLN A 1 163 ? 7.158 -3.406 2.393 1.00 86.31 163 GLN A C 1
ATOM 1227 O O . GLN A 1 163 ? 7.297 -3.217 3.599 1.00 86.31 163 GLN A O 1
ATOM 1232 N N . VAL A 1 164 ? 7.390 -2.442 1.493 1.00 88.94 164 VAL A N 1
ATOM 1233 C CA . VAL A 1 164 ? 7.798 -1.074 1.864 1.00 88.94 164 VAL A CA 1
ATOM 1234 C C . VAL A 1 164 ? 6.787 -0.439 2.822 1.00 88.94 164 VAL A C 1
ATOM 1236 O O . VAL A 1 164 ? 7.166 0.073 3.877 1.00 88.94 164 VAL A O 1
ATOM 1239 N N . LEU A 1 165 ? 5.494 -0.501 2.497 1.00 91.06 165 LEU A N 1
ATOM 1240 C CA . LEU A 1 165 ? 4.442 0.083 3.333 1.00 91.06 165 LEU A CA 1
ATOM 1241 C C . LEU A 1 165 ? 4.315 -0.619 4.694 1.00 91.06 165 LEU A C 1
ATOM 1243 O O . LEU A 1 165 ? 4.076 0.036 5.710 1.00 91.06 165 LEU A O 1
ATOM 1247 N N . ALA A 1 166 ? 4.519 -1.933 4.740 1.00 87.31 166 ALA A N 1
ATOM 1248 C CA . ALA A 1 166 ? 4.498 -2.694 5.982 1.00 87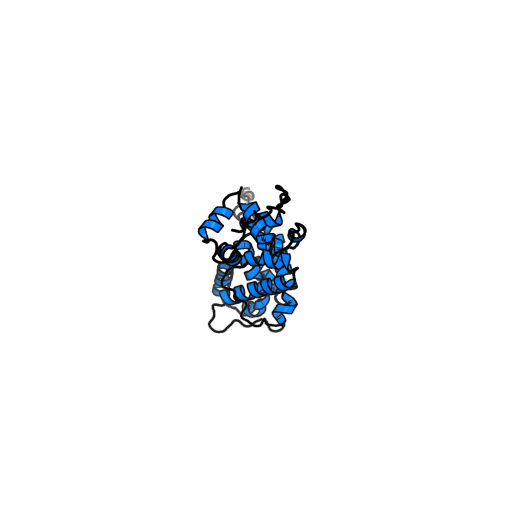.31 166 ALA A CA 1
ATOM 1249 C C . ALA A 1 166 ? 5.692 -2.383 6.884 1.00 87.31 166 ALA A C 1
ATOM 1251 O O . ALA A 1 166 ? 5.509 -2.176 8.084 1.00 87.31 166 ALA A O 1
ATOM 1252 N N . THR A 1 167 ? 6.891 -2.263 6.312 1.00 87.06 167 THR A N 1
ATOM 1253 C CA . THR A 1 167 ? 8.077 -1.865 7.075 1.00 87.06 167 THR A CA 1
ATOM 1254 C C . THR A 1 167 ? 7.989 -0.413 7.544 1.00 87.06 167 THR A C 1
ATOM 1256 O O . THR A 1 167 ? 8.425 -0.089 8.647 1.00 87.06 167 THR A O 1
ATOM 1259 N N . TRP A 1 168 ? 7.366 0.479 6.767 1.00 90.44 168 TRP A N 1
ATOM 1260 C CA . TRP A 1 168 ? 7.030 1.815 7.262 1.00 90.44 168 TRP A CA 1
ATOM 1261 C C . TRP A 1 168 ? 6.043 1.755 8.442 1.00 90.44 168 TRP A C 1
ATOM 1263 O O . TRP A 1 168 ? 6.267 2.414 9.457 1.00 90.44 168 TRP A O 1
ATOM 1273 N N . ARG A 1 169 ? 4.994 0.923 8.359 1.00 89.94 169 ARG A N 1
ATOM 1274 C CA . ARG A 1 169 ? 4.006 0.736 9.438 1.00 89.94 169 ARG A CA 1
ATOM 1275 C C . ARG A 1 169 ? 4.652 0.242 10.740 1.00 89.94 169 ARG A C 1
ATOM 1277 O O . ARG A 1 169 ? 4.223 0.625 11.821 1.00 89.94 169 ARG A O 1
ATOM 1284 N N . GLU A 1 170 ? 5.693 -0.579 10.671 1.00 86.25 170 GLU A N 1
ATOM 1285 C CA . GLU A 1 170 ? 6.430 -1.031 11.864 1.00 86.25 170 GLU A CA 1
ATOM 1286 C C . GLU A 1 170 ? 7.171 0.103 12.593 1.00 86.25 170 GLU A C 1
ATOM 1288 O O . GLU A 1 170 ? 7.517 -0.044 13.764 1.00 86.25 170 GLU A O 1
ATOM 1293 N N . ARG A 1 171 ? 7.383 1.247 11.929 1.00 86.56 171 ARG A N 1
ATOM 1294 C CA . ARG A 1 171 ? 8.047 2.432 12.494 1.00 86.56 171 ARG A CA 1
ATOM 1295 C C . ARG A 1 171 ? 7.082 3.463 13.079 1.00 86.56 171 ARG A C 1
ATOM 1297 O O . ARG A 1 171 ? 7.543 4.418 13.699 1.00 86.56 171 ARG A O 1
ATOM 1304 N N . VAL A 1 172 ? 5.770 3.308 12.886 1.00 86.75 172 VAL A N 1
ATOM 1305 C CA . VAL A 1 172 ? 4.775 4.220 13.474 1.00 86.75 172 VAL A CA 1
ATOM 1306 C C . VAL A 1 172 ? 4.320 3.732 14.858 1.00 86.75 172 VAL A C 1
ATOM 1308 O O . VAL A 1 172 ? 4.506 2.558 15.190 1.00 86.75 172 VAL A O 1
ATOM 1311 N N . PRO A 1 173 ? 3.714 4.594 15.700 1.00 87.94 173 PRO A N 1
ATOM 1312 C CA . PRO A 1 173 ? 3.234 4.179 17.016 1.00 87.94 173 PRO A CA 1
ATOM 1313 C C . PRO A 1 173 ? 2.287 2.978 16.940 1.00 87.94 173 PRO A C 1
ATOM 1315 O O . PRO A 1 173 ? 1.431 2.910 16.058 1.00 87.94 173 PRO A O 1
ATOM 1318 N N . ARG A 1 174 ? 2.401 2.047 17.899 1.00 81.94 174 ARG A N 1
ATOM 1319 C CA . ARG A 1 174 ? 1.669 0.762 17.900 1.00 81.94 174 ARG A CA 1
ATOM 1320 C C . ARG A 1 174 ? 0.160 0.912 17.697 1.00 81.94 174 ARG A C 1
ATOM 1322 O O . ARG A 1 174 ? -0.434 0.102 16.993 1.00 81.94 174 ARG A O 1
ATOM 1329 N N . GLY A 1 175 ? -0.441 1.952 18.274 1.00 82.38 175 GLY A N 1
ATOM 1330 C CA . GLY A 1 175 ? -1.865 2.233 18.102 1.00 82.38 175 GLY A CA 1
ATOM 1331 C C . GLY A 1 175 ? -2.251 2.513 16.648 1.00 82.38 175 GLY A C 1
ATOM 1332 O O . GLY A 1 175 ? -3.181 1.907 16.117 1.00 82.38 175 GLY A O 1
ATOM 1333 N N . LEU A 1 176 ? -1.470 3.354 15.963 1.00 84.12 176 LEU A N 1
ATOM 1334 C CA . LEU A 1 176 ? -1.648 3.620 14.537 1.00 84.12 176 LEU A CA 1
ATOM 1335 C C . LEU A 1 176 ? -1.321 2.383 13.693 1.00 84.12 176 LEU A C 1
ATOM 1337 O O . LEU A 1 176 ? -2.072 2.053 12.779 1.00 84.12 176 LEU A O 1
ATOM 1341 N N . ALA A 1 177 ? -0.238 1.671 14.015 1.00 84.38 177 ALA A N 1
ATOM 1342 C CA . ALA A 1 177 ? 0.155 0.459 13.300 1.00 84.38 177 ALA A CA 1
ATOM 1343 C C . ALA A 1 177 ? -0.955 -0.606 13.328 1.00 84.38 177 ALA A C 1
ATOM 1345 O O . ALA A 1 177 ? -1.264 -1.201 12.293 1.00 84.38 177 ALA A O 1
ATOM 1346 N N . GLY A 1 178 ? -1.596 -0.815 14.484 1.00 81.06 178 GLY A N 1
ATOM 1347 C CA . GLY A 1 178 ? -2.739 -1.719 14.619 1.00 81.06 178 GLY A CA 1
ATOM 1348 C C . GLY A 1 178 ? -3.907 -1.304 13.724 1.00 81.06 178 GLY A C 1
ATOM 1349 O O . GLY A 1 178 ? -4.429 -2.126 12.974 1.00 81.06 178 GLY A O 1
ATOM 1350 N N . ARG A 1 179 ? -4.256 -0.011 13.735 1.00 84.12 179 ARG A N 1
ATOM 1351 C CA . ARG A 1 179 ? -5.374 0.543 12.953 1.00 84.12 179 ARG A CA 1
ATOM 1352 C C . ARG A 1 179 ? -5.138 0.388 11.458 1.00 84.12 179 ARG A C 1
ATOM 1354 O O . ARG A 1 179 ? -5.985 -0.141 10.744 1.00 84.12 179 ARG A O 1
ATOM 1361 N N . LEU A 1 180 ? -3.947 0.772 11.003 1.00 85.44 180 LEU A N 1
ATOM 1362 C CA . LEU A 1 180 ? -3.557 0.660 9.603 1.00 85.44 180 LEU A CA 1
ATOM 1363 C C . LEU A 1 180 ? -3.473 -0.794 9.141 1.00 85.44 180 LEU A C 1
ATOM 1365 O O . LEU A 1 180 ? -3.731 -1.057 7.974 1.00 85.44 180 LEU A O 1
ATOM 1369 N N . SER A 1 181 ? -3.180 -1.751 10.029 1.00 83.44 181 SER A N 1
ATOM 1370 C CA . SER A 1 181 ? -3.120 -3.178 9.673 1.00 83.44 181 SER A CA 1
ATOM 1371 C C . SER A 1 181 ? -4.438 -3.732 9.133 1.00 83.44 181 SER A C 1
ATOM 1373 O O . SER A 1 181 ? -4.408 -4.694 8.371 1.00 83.44 181 SER A O 1
ATOM 1375 N N . LEU A 1 182 ? -5.574 -3.118 9.478 1.00 82.06 182 LEU A N 1
ATOM 1376 C CA . LEU A 1 182 ? -6.891 -3.509 8.967 1.00 82.06 182 LEU A CA 1
ATOM 1377 C C . LEU A 1 182 ? -7.146 -3.068 7.519 1.00 82.06 182 LEU A C 1
ATOM 1379 O O . LEU A 1 182 ? -8.178 -3.399 6.944 1.00 82.06 182 LEU A O 1
ATOM 1383 N N . VAL A 1 183 ? -6.234 -2.288 6.947 1.00 83.00 183 VAL A N 1
ATOM 1384 C CA . VAL A 1 183 ? -6.374 -1.664 5.630 1.00 83.00 183 VAL A CA 1
ATOM 1385 C C . VAL A 1 183 ? -5.528 -2.391 4.568 1.00 83.00 183 VAL A C 1
ATOM 1387 O O . VAL A 1 183 ? -5.728 -2.215 3.364 1.00 83.00 183 VAL A O 1
ATOM 1390 N N . PHE A 1 184 ? -4.583 -3.230 5.005 1.00 78.31 184 PHE A N 1
ATOM 1391 C CA . PHE A 1 184 ? -3.722 -4.019 4.125 1.00 78.31 184 PHE A CA 1
ATOM 1392 C C . PHE A 1 184 ? -4.426 -5.309 3.678 1.00 78.31 184 PHE A C 1
ATOM 1394 O O . PHE A 1 184 ? -4.968 -6.015 4.534 1.00 78.31 184 PHE A O 1
ATOM 1401 N N . PRO A 1 185 ? -4.363 -5.657 2.378 1.00 69.38 185 PRO A N 1
ATOM 1402 C CA . PRO A 1 185 ? -5.017 -6.851 1.853 1.00 69.38 185 PRO A CA 1
ATOM 1403 C C . PRO A 1 185 ? -4.491 -8.153 2.489 1.00 69.38 185 PRO A C 1
ATOM 1405 O O . PRO A 1 185 ? -3.357 -8.241 2.985 1.00 69.38 185 PRO A O 1
ATOM 1408 N N . GLU A 1 186 ? -5.337 -9.184 2.505 1.00 61.00 186 GLU A N 1
ATOM 1409 C CA . GLU A 1 186 ? -4.951 -10.547 2.888 1.00 61.00 186 GLU A CA 1
ATOM 1410 C C . GLU A 1 186 ? -3.911 -11.159 1.933 1.00 61.00 186 GLU A C 1
ATOM 1412 O O . GLU A 1 186 ? -3.803 -10.786 0.769 1.00 61.00 186 GLU A O 1
ATOM 1417 N N . GLY A 1 187 ? -3.112 -12.104 2.439 1.00 53.72 187 GLY A N 1
ATOM 1418 C CA . GLY A 1 187 ? -2.171 -12.880 1.620 1.00 53.72 187 GLY A CA 1
ATOM 1419 C C . GLY A 1 187 ? -0.770 -12.286 1.458 1.00 53.72 187 GLY A C 1
ATOM 1420 O O . GLY A 1 187 ? 0.152 -13.015 1.108 1.00 53.72 187 GLY A O 1
ATOM 1421 N N . HIS A 1 188 ? -0.541 -11.021 1.819 1.00 54.78 188 HIS A N 1
ATOM 1422 C CA . HIS A 1 188 ? 0.822 -10.507 2.000 1.00 54.78 188 HIS A CA 1
ATOM 1423 C C . HIS A 1 188 ? 1.337 -10.916 3.381 1.00 54.78 188 HIS A C 1
ATOM 1425 O O . HIS A 1 188 ? 1.518 -10.099 4.284 1.00 54.78 188 HIS A O 1
ATOM 1431 N N . ALA A 1 189 ? 1.505 -12.226 3.577 1.00 43.88 189 ALA A N 1
ATOM 1432 C CA . ALA A 1 189 ? 2.388 -12.713 4.617 1.00 43.88 189 ALA A CA 1
ATOM 1433 C C . ALA A 1 189 ? 3.779 -12.185 4.256 1.00 43.88 189 ALA A C 1
ATOM 1435 O O . ALA A 1 189 ? 4.348 -12.578 3.238 1.00 43.88 189 ALA A O 1
ATOM 1436 N N . PHE A 1 190 ? 4.278 -11.229 5.039 1.00 52.41 190 PHE A N 1
ATOM 1437 C CA . PHE A 1 190 ? 5.619 -10.661 4.917 1.00 52.41 190 PHE A CA 1
ATOM 1438 C C . PHE A 1 190 ? 6.644 -11.735 5.321 1.00 52.41 190 PHE A C 1
ATOM 1440 O O . PHE A 1 190 ? 7.284 -11.652 6.361 1.00 52.41 190 PHE A O 1
ATOM 1447 N N . ASN A 1 191 ? 6.711 -12.813 4.539 1.00 37.81 191 ASN A N 1
ATOM 1448 C CA . ASN A 1 191 ? 7.492 -14.015 4.818 1.00 37.81 191 ASN A CA 1
ATOM 1449 C C . ASN A 1 191 ? 8.909 -13.932 4.258 1.00 37.81 191 ASN A C 1
ATOM 1451 O O . ASN A 1 191 ? 9.674 -14.877 4.427 1.00 37.81 191 ASN A O 1
ATOM 1455 N N . ASN A 1 192 ? 9.286 -12.821 3.623 1.00 44.12 192 ASN A N 1
ATOM 1456 C CA . ASN A 1 192 ? 10.691 -12.586 3.358 1.00 44.12 192 ASN A CA 1
ATOM 1457 C C . ASN A 1 192 ? 11.308 -11.908 4.583 1.00 44.12 192 ASN A C 1
ATOM 1459 O O . ASN A 1 192 ? 10.811 -10.847 4.972 1.00 44.12 192 ASN A O 1
ATOM 1463 N N . PRO A 1 193 ? 12.374 -12.472 5.190 1.00 44.22 193 PRO A N 1
ATOM 1464 C CA . PRO A 1 193 ? 13.225 -11.703 6.086 1.00 44.22 193 PRO A CA 1
ATOM 1465 C C . PRO A 1 193 ? 13.686 -10.495 5.276 1.00 44.22 193 PRO A C 1
ATOM 1467 O O . PRO A 1 193 ? 14.445 -10.640 4.318 1.00 44.22 193 PRO A O 1
ATOM 1470 N N . GLY A 1 194 ? 13.071 -9.344 5.560 1.00 55.78 194 GLY A N 1
ATOM 1471 C CA . GLY A 1 194 ? 13.100 -8.196 4.669 1.00 55.78 194 GLY A CA 1
ATOM 1472 C C . GLY A 1 194 ? 14.535 -7.862 4.318 1.00 55.78 194 GLY A C 1
ATOM 1473 O O . GLY A 1 194 ? 15.375 -7.777 5.215 1.00 55.78 194 GLY A O 1
ATOM 1474 N N . ASP A 1 195 ? 14.813 -7.692 3.025 1.00 63.47 195 ASP A N 1
ATOM 1475 C CA . ASP A 1 195 ? 16.092 -7.148 2.595 1.00 63.47 195 ASP A CA 1
ATOM 1476 C C . ASP A 1 195 ? 16.353 -5.887 3.444 1.00 63.47 195 ASP A C 1
ATOM 1478 O O . ASP A 1 195 ? 15.539 -4.951 3.421 1.00 63.47 195 ASP A O 1
ATOM 1482 N N . PRO A 1 196 ? 17.428 -5.853 4.254 1.00 64.75 196 PRO A N 1
ATOM 1483 C CA . PRO A 1 196 ? 17.691 -4.738 5.157 1.00 64.75 196 PRO A CA 1
ATOM 1484 C C . PRO A 1 196 ? 17.784 -3.403 4.402 1.00 64.75 196 PRO A C 1
ATOM 1486 O O . PRO A 1 196 ? 17.497 -2.347 4.979 1.00 64.75 196 PRO A O 1
ATOM 1489 N N . ALA A 1 197 ? 18.103 -3.436 3.100 1.00 65.38 197 ALA A N 1
ATOM 1490 C CA . ALA A 1 197 ? 18.079 -2.268 2.230 1.00 65.38 197 ALA A CA 1
ATOM 1491 C C . ALA A 1 197 ? 16.659 -1.709 2.009 1.00 65.38 197 ALA A C 1
ATOM 1493 O O . ALA A 1 197 ? 16.487 -0.486 2.005 1.00 65.38 197 ALA A O 1
ATOM 1494 N N . VAL A 1 198 ? 15.642 -2.575 1.887 1.00 68.69 198 VAL A N 1
ATOM 1495 C CA . VAL A 1 198 ? 14.220 -2.181 1.842 1.00 68.69 198 VAL A CA 1
ATOM 1496 C C . VAL A 1 198 ? 13.834 -1.540 3.167 1.00 68.69 198 VAL A C 1
ATOM 1498 O O . VAL A 1 198 ? 13.237 -0.462 3.195 1.00 68.69 198 VAL A O 1
ATOM 1501 N N . GLY A 1 199 ? 14.227 -2.176 4.274 1.00 72.25 199 GLY A N 1
ATOM 1502 C CA . GLY A 1 199 ? 13.832 -1.735 5.601 1.00 72.25 199 GLY A CA 1
ATOM 1503 C C . GLY A 1 199 ? 14.327 -0.333 5.933 1.00 72.25 199 GLY A C 1
ATOM 1504 O O . GLY A 1 199 ? 13.540 0.500 6.376 1.00 72.25 199 GLY A O 1
ATOM 1505 N N . ALA A 1 200 ? 15.603 -0.036 5.666 1.00 76.88 200 ALA A N 1
ATOM 1506 C CA . ALA A 1 200 ? 16.203 1.267 5.954 1.00 76.88 200 ALA A CA 1
ATOM 1507 C C . ALA A 1 200 ? 15.470 2.436 5.270 1.00 76.88 200 ALA A C 1
ATOM 1509 O O . ALA A 1 200 ? 15.243 3.465 5.912 1.00 76.88 200 ALA A O 1
ATOM 1510 N N . ARG A 1 201 ? 15.069 2.253 4.006 1.00 80.81 201 ARG A N 1
ATOM 1511 C CA . ARG A 1 201 ? 14.568 3.318 3.118 1.00 80.81 201 ARG A CA 1
ATOM 1512 C C . ARG A 1 201 ? 13.049 3.367 2.983 1.00 80.81 201 ARG A C 1
ATOM 1514 O O . ARG A 1 201 ? 12.533 4.279 2.339 1.00 80.81 201 ARG A O 1
ATOM 1521 N N . ALA A 1 202 ? 12.335 2.423 3.593 1.00 85.94 202 ALA A N 1
ATOM 1522 C CA . ALA A 1 202 ? 10.886 2.328 3.494 1.00 85.94 202 ALA A CA 1
ATOM 1523 C C . ALA A 1 202 ? 10.144 3.655 3.779 1.00 85.94 202 ALA A C 1
ATOM 1525 O O . ALA A 1 202 ? 9.285 4.010 2.970 1.00 85.94 202 ALA A O 1
ATOM 1526 N N . PRO A 1 203 ? 10.481 4.445 4.825 1.00 88.44 203 PRO A N 1
ATOM 1527 C CA . PRO A 1 203 ? 9.819 5.732 5.052 1.00 88.44 203 PRO A CA 1
ATOM 1528 C C . PRO A 1 203 ? 10.032 6.748 3.933 1.00 88.44 203 PRO A C 1
ATOM 1530 O O . PRO A 1 203 ? 9.083 7.423 3.543 1.00 88.44 203 PRO A O 1
ATOM 1533 N N . ASP A 1 204 ? 11.244 6.832 3.387 1.00 90.06 204 ASP A N 1
ATOM 1534 C CA . ASP A 1 204 ? 11.581 7.806 2.346 1.00 90.06 204 ASP A CA 1
ATOM 1535 C C . ASP A 1 204 ? 10.912 7.461 1.013 1.00 90.06 204 ASP A C 1
ATOM 1537 O O . ASP A 1 204 ? 10.508 8.348 0.258 1.00 90.06 204 ASP A O 1
ATOM 1541 N N . VAL A 1 205 ? 10.821 6.165 0.697 1.00 91.19 205 VAL A N 1
ATOM 1542 C CA . VAL A 1 205 ? 10.147 5.673 -0.512 1.00 91.19 205 VAL A CA 1
ATOM 1543 C C . VAL A 1 205 ? 8.641 5.878 -0.386 1.00 91.19 205 VAL A C 1
ATOM 1545 O O . VAL A 1 205 ? 8.046 6.511 -1.257 1.00 91.19 205 VAL A O 1
ATOM 1548 N N . ALA A 1 206 ? 8.039 5.422 0.718 1.00 92.31 206 ALA A N 1
ATOM 1549 C CA . ALA A 1 206 ? 6.609 5.580 0.965 1.00 92.31 206 ALA A CA 1
ATOM 1550 C C . ALA A 1 206 ? 6.197 7.059 1.016 1.00 92.31 206 ALA A C 1
ATOM 1552 O O . ALA A 1 206 ? 5.199 7.439 0.407 1.00 92.31 206 ALA A O 1
ATOM 1553 N N . GLY A 1 207 ? 6.988 7.908 1.682 1.00 93.19 207 GLY A N 1
ATOM 1554 C CA . GLY A 1 207 ? 6.718 9.341 1.804 1.00 93.19 207 GLY A CA 1
ATOM 1555 C C . GLY A 1 207 ? 6.738 10.062 0.459 1.00 93.19 207 GLY A C 1
ATOM 1556 O O . GLY A 1 207 ? 5.814 10.815 0.156 1.00 93.19 207 GLY A O 1
ATOM 1557 N N . ARG A 1 208 ? 7.740 9.786 -0.388 1.00 93.50 208 ARG A N 1
ATOM 1558 C CA . ARG A 1 208 ? 7.814 10.354 -1.745 1.00 93.50 208 ARG A CA 1
ATOM 1559 C C . ARG A 1 208 ? 6.688 9.866 -2.647 1.00 93.50 208 ARG A C 1
ATOM 1561 O O . ARG A 1 208 ? 6.094 10.673 -3.358 1.00 93.50 208 ARG A O 1
ATOM 1568 N N . ALA A 1 209 ? 6.383 8.570 -2.605 1.00 94.12 209 ALA A N 1
ATOM 1569 C CA . ALA A 1 209 ? 5.288 7.991 -3.374 1.00 94.12 209 ALA A CA 1
ATOM 1570 C C . ALA A 1 209 ? 3.936 8.613 -2.985 1.00 94.12 209 ALA A C 1
ATOM 1572 O O . ALA A 1 209 ? 3.165 9.019 -3.855 1.00 94.12 209 ALA A O 1
ATOM 1573 N N . ALA A 1 210 ? 3.674 8.746 -1.683 1.00 93.88 210 ALA A N 1
ATOM 1574 C CA . ALA A 1 210 ? 2.448 9.347 -1.178 1.00 93.88 210 ALA A CA 1
ATOM 1575 C C . ALA A 1 210 ? 2.354 10.848 -1.501 1.00 93.88 210 ALA A C 1
ATOM 1577 O O . ALA A 1 210 ? 1.315 11.306 -1.969 1.00 93.88 210 ALA A O 1
ATOM 1578 N N . GLY A 1 211 ? 3.448 11.603 -1.345 1.00 93.75 211 GLY A N 1
ATOM 1579 C CA . GLY A 1 211 ? 3.485 13.024 -1.706 1.00 93.75 211 GLY A CA 1
ATOM 1580 C C . GLY A 1 211 ? 3.225 13.272 -3.197 1.00 93.75 211 GLY A C 1
ATOM 1581 O O . GLY A 1 211 ? 2.492 14.194 -3.558 1.00 93.75 211 GLY A O 1
ATOM 1582 N N . PHE A 1 212 ? 3.755 12.414 -4.076 1.00 94.12 212 PHE A N 1
ATOM 1583 C CA . PHE A 1 212 ? 3.432 12.470 -5.504 1.00 94.12 212 PHE A CA 1
ATOM 1584 C C . PHE A 1 212 ? 1.949 12.189 -5.770 1.00 94.12 212 PHE A C 1
ATOM 1586 O O . PHE A 1 212 ? 1.326 12.876 -6.571 1.00 94.12 212 PHE A O 1
ATOM 1593 N N . LEU A 1 213 ? 1.366 11.190 -5.104 1.00 92.44 213 LEU A N 1
ATOM 1594 C CA . LEU A 1 213 ? -0.044 10.848 -5.291 1.00 92.44 213 LEU A CA 1
ATOM 1595 C C . LEU A 1 213 ? -0.989 11.969 -4.855 1.00 92.44 213 LEU A C 1
ATOM 1597 O O . LEU A 1 213 ? -1.950 12.246 -5.567 1.00 92.44 213 LEU A O 1
ATOM 1601 N N . GLN A 1 214 ? -0.702 12.631 -3.734 1.00 89.44 214 GLN A N 1
ATOM 1602 C CA . GLN A 1 214 ? -1.508 13.762 -3.267 1.00 89.44 214 GLN A CA 1
ATOM 1603 C C . GLN A 1 214 ? -1.431 14.952 -4.228 1.00 89.44 214 GLN A C 1
ATOM 1605 O O . GLN A 1 214 ? -2.460 15.460 -4.661 1.00 89.44 214 GLN A O 1
ATOM 1610 N N . THR A 1 215 ? -0.223 15.328 -4.654 1.00 88.75 215 THR A N 1
ATOM 1611 C CA . THR A 1 215 ? -0.038 16.434 -5.613 1.00 88.75 215 THR A CA 1
ATOM 1612 C C . THR A 1 215 ? -0.619 16.126 -6.997 1.00 88.75 215 THR A C 1
ATOM 1614 O O . THR A 1 215 ? -1.135 17.017 -7.668 1.00 88.75 215 THR A O 1
ATOM 1617 N N . ALA A 1 216 ? -0.579 14.864 -7.435 1.00 82.00 216 ALA A N 1
ATOM 1618 C CA . ALA A 1 216 ? -1.178 14.441 -8.698 1.00 82.00 216 ALA A CA 1
ATOM 1619 C C . ALA A 1 216 ? -2.715 14.416 -8.652 1.00 82.00 216 ALA A C 1
ATOM 1621 O O . ALA A 1 216 ? -3.343 14.686 -9.673 1.00 82.00 216 ALA A O 1
ATOM 1622 N N . ALA A 1 217 ? -3.317 14.108 -7.498 1.00 67.81 217 ALA A N 1
ATOM 1623 C CA . ALA A 1 217 ? -4.768 14.146 -7.307 1.00 67.81 217 ALA A CA 1
ATOM 1624 C C . ALA A 1 217 ? -5.331 15.580 -7.315 1.00 67.81 217 ALA A C 1
ATOM 1626 O O . ALA A 1 217 ? -6.470 15.791 -7.721 1.00 67.81 217 ALA A O 1
ATOM 1627 N N . GLU A 1 218 ? -4.524 16.565 -6.915 1.00 60.66 218 GLU A N 1
ATOM 1628 C CA . GLU A 1 218 ? -4.886 17.989 -6.924 1.00 60.66 218 GLU A CA 1
ATOM 1629 C C . GLU A 1 218 ? -4.778 18.640 -8.316 1.00 60.66 218 GLU A C 1
ATOM 1631 O O . GLU A 1 218 ? -5.255 19.759 -8.519 1.00 60.66 218 GLU A O 1
ATOM 1636 N N . SER A 1 219 ? -4.177 17.961 -9.299 1.00 48.44 219 SER A N 1
ATOM 1637 C CA . SER A 1 219 ? -4.045 18.493 -10.656 1.00 48.44 219 SER A CA 1
ATOM 1638 C C . SER A 1 219 ? -5.319 18.220 -11.473 1.00 48.44 219 SER A C 1
ATOM 1640 O O . SER A 1 219 ? -5.704 17.056 -11.619 1.00 48.44 219 SER A O 1
ATOM 1642 N N . PRO A 1 220 ? -5.993 19.250 -12.026 1.00 42.91 220 PRO A N 1
ATOM 1643 C CA . PRO A 1 220 ? -7.184 19.042 -12.840 1.00 42.91 220 PRO A CA 1
ATOM 1644 C C . PRO A 1 220 ? -6.843 18.203 -14.083 1.00 42.91 220 PRO A C 1
ATOM 1646 O O . PRO A 1 220 ? -5.745 18.341 -14.633 1.00 42.91 220 PRO A O 1
ATOM 1649 N N . PRO A 1 221 ? -7.765 17.342 -14.558 1.00 45.09 221 PRO A N 1
ATOM 1650 C CA . PRO A 1 221 ? -7.532 16.581 -15.776 1.00 45.09 221 PRO A CA 1
ATOM 1651 C C . PRO A 1 221 ? -7.231 17.549 -16.931 1.00 45.09 221 PRO A C 1
ATOM 1653 O O . PRO A 1 221 ? -7.869 18.605 -17.019 1.00 45.09 221 PRO A O 1
ATOM 1656 N N . PRO A 1 222 ? -6.274 17.222 -17.821 1.00 48.41 222 PRO A N 1
ATOM 1657 C CA . PRO A 1 222 ? -6.030 18.046 -18.994 1.00 48.41 222 PRO A CA 1
ATOM 1658 C C . PRO A 1 222 ? -7.342 18.189 -19.778 1.00 48.41 222 PRO A C 1
ATOM 1660 O O . PRO A 1 222 ? -8.091 17.207 -19.878 1.00 48.41 222 PRO A O 1
ATOM 1663 N N . PRO A 1 223 ? -7.651 19.383 -20.319 1.00 44.09 223 PRO A N 1
ATOM 1664 C CA . PRO A 1 223 ? -8.857 19.563 -21.110 1.00 44.09 223 PRO A CA 1
ATOM 1665 C C . PRO A 1 223 ? -8.870 18.535 -22.250 1.00 44.09 223 PRO A C 1
ATOM 1667 O O . PRO A 1 223 ? -7.805 18.211 -22.792 1.00 44.09 223 PRO A O 1
ATOM 1670 N N . PRO A 1 224 ? -10.046 17.990 -22.613 1.00 48.09 224 PRO A N 1
ATOM 1671 C CA . PRO A 1 224 ? -10.138 17.048 -23.717 1.00 48.09 224 PRO A CA 1
ATOM 1672 C C . PRO A 1 224 ? -9.512 17.679 -24.964 1.00 48.09 224 PRO A C 1
ATOM 1674 O O . PRO A 1 224 ? -9.747 18.851 -25.263 1.00 48.09 224 PRO A O 1
ATOM 1677 N N . ALA A 1 225 ? -8.720 16.894 -25.698 1.00 51.53 225 ALA A N 1
ATOM 1678 C CA . ALA A 1 225 ? -7.939 17.325 -26.863 1.00 51.53 225 ALA A CA 1
ATOM 1679 C C . ALA A 1 225 ? -8.776 17.882 -28.043 1.00 51.53 225 ALA A C 1
ATOM 1681 O O . ALA A 1 225 ? -8.239 18.153 -29.111 1.00 51.53 225 ALA A O 1
ATOM 1682 N N . SER A 1 226 ? -10.086 18.061 -27.867 1.00 49.66 226 SER A N 1
ATOM 1683 C CA . SER A 1 226 ? -11.045 18.543 -28.858 1.00 49.66 226 SER A CA 1
ATOM 1684 C C . SER A 1 226 ? -11.363 20.041 -28.767 1.00 49.66 226 SER A C 1
ATOM 1686 O O . SER A 1 226 ? -12.241 20.504 -29.486 1.00 49.66 226 SER A O 1
ATOM 1688 N N . ALA A 1 227 ? -10.680 20.819 -27.925 1.00 47.19 227 ALA A N 1
ATOM 1689 C CA . ALA A 1 227 ? -10.871 22.271 -27.845 1.00 47.19 227 ALA A CA 1
ATOM 1690 C C . ALA A 1 227 ? -9.700 23.044 -28.479 1.00 47.19 227 ALA A C 1
ATOM 1692 O O . ALA A 1 227 ? -9.075 23.885 -27.839 1.00 47.19 227 ALA A O 1
ATOM 1693 N N . ILE A 1 228 ? -9.401 22.767 -29.750 1.00 46.81 228 ILE A N 1
ATOM 1694 C CA . ILE A 1 228 ? -8.737 23.760 -30.602 1.00 46.81 228 ILE A CA 1
ATOM 1695 C C . ILE A 1 228 ? -9.867 24.634 -31.160 1.00 46.81 228 ILE A C 1
ATOM 1697 O O . ILE A 1 228 ? -10.689 24.116 -31.918 1.00 46.81 228 ILE A O 1
ATOM 1701 N N . PRO A 1 229 ? -9.981 25.923 -30.792 1.00 44.03 229 PRO A N 1
ATOM 1702 C CA . PRO A 1 229 ? -10.962 26.790 -31.423 1.00 44.03 229 PRO A CA 1
ATOM 1703 C C . PRO A 1 229 ? -10.622 26.920 -32.911 1.00 44.03 229 PRO A C 1
ATOM 1705 O O . PRO A 1 229 ? -9.553 27.400 -33.287 1.00 44.03 229 PRO A O 1
ATOM 1708 N N . ALA A 1 230 ? -11.550 26.477 -33.757 1.00 45.75 230 ALA A N 1
ATOM 1709 C CA . ALA A 1 230 ? -11.518 26.603 -35.210 1.00 45.75 230 ALA A CA 1
ATOM 1710 C C . ALA A 1 230 ? -11.756 28.061 -35.652 1.00 45.75 230 ALA A C 1
ATOM 1712 O O . ALA A 1 230 ? -12.719 28.366 -36.350 1.00 45.75 230 ALA A O 1
ATOM 1713 N N . ALA A 1 231 ? -10.896 28.981 -35.218 1.00 48.72 231 ALA A N 1
ATOM 1714 C CA . ALA A 1 231 ? -10.990 30.400 -35.542 1.00 48.72 231 ALA A CA 1
ATOM 1715 C C . ALA A 1 231 ? -9.620 30.963 -35.948 1.00 48.72 231 ALA A C 1
ATOM 1717 O O . ALA A 1 231 ? -9.074 31.828 -35.277 1.00 48.72 231 ALA A O 1
ATOM 1718 N N . ALA A 1 232 ? -9.057 30.448 -37.044 1.00 47.59 232 ALA A N 1
ATOM 1719 C CA . ALA A 1 232 ? -8.010 31.126 -37.820 1.00 47.59 232 ALA A CA 1
ATOM 1720 C C . ALA A 1 232 ? -7.884 30.524 -39.234 1.00 47.59 232 ALA A C 1
ATOM 1722 O O . ALA A 1 232 ? -6.793 30.209 -39.696 1.00 47.59 232 ALA A O 1
ATOM 1723 N N . ALA A 1 233 ? -9.009 30.303 -39.916 1.00 46.66 233 ALA A N 1
ATOM 1724 C CA . ALA A 1 233 ? -9.014 29.903 -41.322 1.00 46.66 233 ALA A CA 1
ATOM 1725 C C . ALA A 1 233 ? -10.228 30.510 -42.033 1.00 46.66 233 ALA A C 1
ATOM 1727 O O . ALA A 1 233 ? -11.158 29.803 -42.402 1.00 46.66 233 ALA A O 1
ATOM 1728 N N . SER A 1 234 ? -10.258 31.838 -42.170 1.00 47.44 234 SER A N 1
ATOM 1729 C CA . SER A 1 234 ? -11.072 32.490 -43.201 1.00 47.44 234 SER A CA 1
ATOM 1730 C C . SER A 1 234 ? -10.610 33.931 -43.425 1.00 47.44 234 SER A C 1
ATOM 1732 O O . SER A 1 234 ? -10.539 34.716 -42.483 1.00 47.44 234 SER A O 1
ATOM 1734 N N . GLY A 1 235 ? -10.270 34.246 -44.673 1.00 41.16 235 GLY A N 1
ATOM 1735 C CA . GLY A 1 235 ? -9.692 35.509 -45.143 1.00 41.16 235 GLY A CA 1
ATOM 1736 C C . GLY A 1 235 ? -8.789 35.224 -46.350 1.00 41.16 235 GLY A C 1
ATOM 1737 O O . GLY A 1 235 ? -7.578 35.188 -46.203 1.00 41.16 235 GLY A O 1
ATOM 1738 N N . VAL A 1 236 ? -9.323 34.618 -47.416 1.00 44.38 236 VAL A N 1
ATOM 1739 C CA . VAL A 1 236 ? -9.926 35.289 -48.590 1.00 44.38 236 VAL A CA 1
ATOM 1740 C C . VAL A 1 236 ? -8.857 35.926 -49.494 1.00 44.38 236 VAL A C 1
ATOM 1742 O O . VAL A 1 236 ? -8.177 36.871 -49.115 1.00 44.38 236 VAL A O 1
ATOM 1745 N N . ALA A 1 237 ? -8.744 35.334 -50.690 1.00 44.72 237 ALA A N 1
ATOM 1746 C CA . ALA A 1 237 ? -8.079 35.815 -51.907 1.00 44.72 237 ALA A CA 1
ATOM 1747 C C . ALA A 1 237 ? -8.650 37.192 -52.351 1.00 44.72 237 ALA A C 1
ATOM 1749 O O . ALA A 1 237 ? -9.695 37.590 -51.859 1.00 44.72 237 ALA A O 1
ATOM 1750 N N . ALA A 1 238 ? -8.102 37.986 -53.267 1.00 45.78 238 ALA A N 1
ATOM 1751 C CA . ALA A 1 238 ? -7.388 37.697 -54.500 1.00 45.78 238 ALA A CA 1
ATOM 1752 C C . ALA A 1 238 ? -6.788 39.008 -55.074 1.00 45.78 238 ALA A C 1
ATOM 1754 O O . ALA A 1 238 ? -7.018 40.091 -54.538 1.00 45.78 238 ALA A O 1
ATOM 1755 N N . ASP A 1 239 ? -6.132 38.845 -56.224 1.00 42.81 239 ASP A N 1
ATOM 1756 C CA . ASP A 1 239 ? -5.916 39.806 -57.315 1.00 42.81 239 ASP A CA 1
ATOM 1757 C C . ASP A 1 239 ? -4.645 40.663 -57.339 1.00 42.81 239 ASP A C 1
ATOM 1759 O O . ASP A 1 239 ? -4.351 41.465 -56.456 1.00 42.81 239 ASP A O 1
ATOM 1763 N N . GLY A 1 240 ? -3.923 40.517 -58.457 1.00 42.19 240 GLY A N 1
ATOM 1764 C CA . GLY A 1 240 ? -2.865 41.428 -58.875 1.00 42.19 240 GLY A CA 1
ATOM 1765 C C . GLY A 1 240 ? -1.856 40.824 -59.847 1.00 42.19 240 GLY A C 1
ATOM 1766 O O . GLY A 1 240 ? -0.685 40.707 -59.504 1.00 42.19 240 GLY A O 1
ATOM 1767 N N . GLU A 1 241 ? -2.298 40.439 -61.049 1.00 46.53 241 GLU A N 1
ATOM 1768 C CA . GLU A 1 241 ? -1.427 40.243 -62.218 1.00 46.53 241 GLU A CA 1
ATOM 1769 C C . GLU A 1 241 ? -0.479 41.438 -62.432 1.00 46.53 241 GLU A C 1
ATOM 1771 O O . GLU A 1 241 ? -0.879 42.595 -62.310 1.00 46.53 241 GLU A O 1
ATOM 1776 N N . GLY A 1 242 ? 0.763 41.164 -62.837 1.00 42.59 242 GLY A N 1
ATOM 1777 C CA . GLY A 1 242 ? 1.704 42.202 -63.252 1.00 42.59 242 GLY A CA 1
ATOM 1778 C C . GLY A 1 242 ? 3.021 41.632 -63.764 1.00 42.59 242 GLY A C 1
ATOM 1779 O O . GLY A 1 242 ? 3.960 41.429 -63.003 1.00 42.59 242 GLY A O 1
ATOM 1780 N N . ALA A 1 243 ? 3.064 41.359 -65.066 1.00 47.81 243 ALA A N 1
ATOM 1781 C CA . ALA A 1 243 ? 4.232 40.936 -65.831 1.00 47.81 243 ALA A CA 1
ATOM 1782 C C . ALA A 1 243 ? 5.439 41.889 -65.698 1.00 47.81 243 ALA A C 1
ATOM 1784 O O . ALA A 1 243 ? 5.273 43.099 -65.572 1.00 47.81 243 ALA A O 1
ATOM 1785 N N . GLY A 1 244 ? 6.660 41.363 -65.848 1.00 42.69 244 GLY A N 1
ATOM 1786 C CA . GLY A 1 244 ? 7.844 42.214 -65.988 1.00 42.69 244 GLY A CA 1
ATOM 1787 C C . GLY A 1 244 ? 9.169 41.468 -66.086 1.00 42.69 244 GLY A C 1
ATOM 1788 O O . GLY A 1 244 ? 9.804 41.182 -65.082 1.00 42.69 244 GLY A O 1
ATOM 1789 N N . ALA A 1 245 ? 9.556 41.175 -67.325 1.00 50.50 245 ALA A N 1
ATOM 1790 C CA . ALA A 1 245 ? 10.873 40.778 -67.821 1.00 50.50 245 ALA A CA 1
ATOM 1791 C C . ALA A 1 245 ? 12.110 41.309 -67.061 1.00 50.50 245 ALA A C 1
ATOM 1793 O O . ALA A 1 245 ? 12.143 42.467 -66.655 1.00 50.50 245 ALA A O 1
ATOM 1794 N N . GLY A 1 246 ? 13.201 40.529 -67.063 1.00 44.50 246 GLY A N 1
ATOM 1795 C CA . GLY A 1 246 ? 14.543 41.114 -66.948 1.00 44.50 246 GLY A CA 1
ATOM 1796 C C . GLY A 1 246 ? 15.672 40.173 -66.533 1.00 44.50 246 GLY A C 1
ATOM 1797 O O . GLY A 1 246 ? 15.935 40.035 -65.351 1.00 44.50 246 GLY A O 1
ATOM 1798 N N . ALA A 1 247 ? 16.329 39.575 -67.533 1.00 44.81 247 ALA A N 1
ATOM 1799 C CA . ALA A 1 247 ? 17.774 39.319 -67.653 1.00 44.81 247 ALA A CA 1
ATOM 1800 C C . ALA A 1 247 ? 18.616 38.924 -66.408 1.00 44.81 247 ALA A C 1
ATOM 1802 O O . ALA A 1 247 ? 18.809 39.705 -65.484 1.00 44.81 247 ALA A O 1
ATOM 1803 N N . GLY A 1 248 ? 19.273 37.755 -66.474 1.00 47.53 248 GLY A N 1
ATOM 1804 C CA . GLY A 1 248 ? 20.558 37.535 -65.776 1.00 47.53 248 GLY A CA 1
ATOM 1805 C C . GLY A 1 248 ? 21.722 38.257 -66.488 1.00 47.53 248 GLY A C 1
ATOM 1806 O O . GLY A 1 248 ? 21.453 39.056 -67.386 1.00 47.53 248 GLY A O 1
ATOM 1807 N N . PRO A 1 249 ? 23.006 37.908 -66.261 1.00 64.81 249 PRO A N 1
ATOM 1808 C CA . PRO A 1 249 ? 23.618 37.207 -65.122 1.00 64.81 249 PRO A CA 1
ATOM 1809 C C . PRO A 1 249 ? 24.926 37.883 -64.591 1.00 64.81 249 PRO A C 1
ATOM 1811 O O . PRO A 1 249 ? 25.509 38.708 -65.283 1.00 64.81 249 PRO A O 1
ATOM 1814 N N . ALA A 1 250 ? 25.425 37.389 -63.440 1.00 45.38 250 ALA A N 1
ATOM 1815 C CA . ALA A 1 250 ? 26.847 37.290 -63.001 1.00 45.38 250 ALA A CA 1
ATOM 1816 C C . ALA A 1 250 ? 27.673 38.601 -62.812 1.00 45.38 250 ALA A C 1
ATOM 1818 O O . ALA A 1 250 ? 27.230 39.661 -63.251 1.00 45.38 250 ALA A O 1
ATOM 1819 N N . PRO A 1 251 ? 28.896 38.581 -62.221 1.00 66.31 251 PRO A N 1
ATOM 1820 C CA . PRO A 1 251 ? 29.692 37.482 -61.638 1.00 66.31 251 PRO A CA 1
ATOM 1821 C C . PRO A 1 251 ? 29.628 37.334 -60.109 1.00 66.31 251 PRO A C 1
ATOM 1823 O O . PRO A 1 251 ? 29.430 38.347 -59.403 1.00 66.31 251 PRO A O 1
#

Radius of gyration: 28.29 Å; chains: 1; bounding box: 56×62×112 Å

InterPro domains:
  IPR009510 Type III secretion system, secretion protein K [PF06578] (93-196)

Sequence (251 aa):
MTTPQPFPLHAGVDRSSGTEFDMRLAETLDLARVTAALGSHLPGEVVAALLRSPRLRTRTLALIFQDRMGPASDDWLKNPIVACLLDGPATRRRLAGLCGAMMHARTIRMVVDARALRDMIARLDLSHAMLRFALKEGNATPAGIALSQGCDPVEDILASGWQVLATWRERVPRGLAGRLSLVFPEGHAFNNPGDPAVGARAPDVAGRAAGFLQTAAESPPPPPASAIPAAAASGVAADGEGAGAGAGPAP

pLDDT: mean 73.16, std 17.74, range [33.22, 94.44]

Secondary structure (DSSP, 8-state):
-PPPPPP---TT--TT---HHHHHHHHH--HHHHHHHT-TTS-HHHHHHHHH-HHHHHHHHHHHHHTTT----GGGGGSHHHHHHTS-HHHHHHHHHHHHHHHTHHHHHT---HHHHHHHHHHTT--HHHHHHHHHH--SSSS-PPPPTTS-HHHHHHHHHHHHHHHHHTTS-HHHHHHHHTTSPTT----S---HHHHHHHHHHHHHHHHHHHHHHTSPPPPPTT-----S-------------------

Organism: NCBI:txid2959716

Foldseek 3Di:
DDDDDDDPPPPPPDPPPPAPLLVLLLVQFDLVLLCVLVPVPDDSVVVVVQSPDPNRVVVSSCVSQVPFFDDDDCVCCVQLLSVQLSVYDLSVLQLLLLLLLLLQLVVLVPPPDPVVVVVLCVLSVHDPVSNVLSNVNSVLDVVRDDADPPDDSSVSSSLLSLLLSLLVLVVDPRNVSSSSVRNDDPPSPVPPPDPVSSNVCSCVSSRSSSVVSVVVVPDDDDPPPPPPPPPDPDDDDDDDDDDDDDDDDDD